Protein AF-A0A2U0DHZ1-F1 (afdb_monomer)

Solvent-accessible surface area (backbone atoms only — not comparable to full-atom values): 17378 Å² total; per-residue (Å²): 132,85,54,72,73,59,55,51,58,72,60,46,81,81,76,59,85,88,78,92,74,79,84,58,89,75,80,66,79,82,43,69,68,49,54,56,55,58,56,39,75,76,42,85,51,64,63,63,26,45,52,52,49,53,66,72,64,66,69,80,84,64,81,80,70,93,72,85,86,63,66,73,67,64,59,45,56,74,80,32,97,46,72,67,58,43,51,58,46,37,76,71,57,62,78,60,61,86,47,59,67,66,58,23,54,48,48,54,44,37,49,47,53,56,47,49,58,54,49,53,53,30,52,63,38,35,78,80,33,54,67,60,16,42,52,51,49,52,53,54,58,74,51,86,70,71,80,60,41,85,50,64,67,56,28,63,56,42,29,68,62,52,42,52,51,49,40,53,52,49,50,52,50,44,52,51,56,55,57,75,56,63,66,78,81,72,60,80,66,73,83,66,65,97,58,60,47,76,60,92,64,61,51,47,40,57,24,22,52,54,16,52,35,42,76,68,65,76,45,84,77,62,67,68,61,50,52,53,52,48,64,72,46,37,40,74,65,54,58,70,70,56,34,50,32,6,36,67,58,34,57,37,92,92,39,78,89,45,58,44,37,36,62,74,52,50,57,60,45,48,60,52,47,54,51,60,72,70,50,81,79,82,81,75,77,95,80,135

Structure (mmCIF, N/CA/C/O backbone):
data_AF-A0A2U0DHZ1-F1
#
_entry.id   AF-A0A2U0DHZ1-F1
#
loop_
_atom_site.group_PDB
_atom_site.id
_atom_site.type_symbol
_atom_site.label_atom_id
_atom_site.label_alt_id
_atom_site.label_comp_id
_atom_site.label_asym_id
_atom_site.label_entity_id
_atom_site.label_seq_id
_atom_site.pdbx_PDB_ins_code
_atom_site.Cartn_x
_atom_site.Cartn_y
_atom_site.Cartn_z
_atom_site.occupancy
_atom_site.B_iso_or_equiv
_atom_site.auth_seq_id
_atom_site.auth_comp_id
_atom_site.auth_asym_id
_atom_site.auth_atom_id
_atom_site.pdbx_PDB_model_num
ATOM 1 N N . MET A 1 1 ? -5.606 13.065 -5.731 1.00 57.12 1 MET A N 1
ATOM 2 C CA . MET A 1 1 ? -4.685 11.937 -5.470 1.00 57.12 1 MET A CA 1
ATOM 3 C C . MET A 1 1 ? -3.262 12.353 -5.844 1.00 57.12 1 MET A C 1
ATOM 5 O O . MET A 1 1 ? -3.112 13.039 -6.851 1.00 57.12 1 MET A O 1
ATOM 9 N N . LYS A 1 2 ? -2.241 12.038 -5.031 1.00 52.84 2 LYS A N 1
ATOM 10 C CA . LYS A 1 2 ? -0.831 12.368 -5.346 1.00 52.84 2 LYS A CA 1
ATOM 11 C C . LYS A 1 2 ? -0.378 11.612 -6.609 1.00 52.84 2 LYS A C 1
ATOM 13 O O . LYS A 1 2 ? -0.839 10.499 -6.843 1.00 52.84 2 LYS A O 1
ATOM 18 N N . LYS A 1 3 ? 0.510 12.203 -7.420 1.00 70.94 3 LYS A N 1
ATOM 19 C CA . LYS A 1 3 ? 1.094 11.532 -8.603 1.00 70.94 3 LYS A CA 1
ATOM 20 C C . LYS A 1 3 ? 2.124 10.476 -8.167 1.00 70.94 3 LYS A C 1
ATOM 22 O O . LYS A 1 3 ? 2.790 10.680 -7.155 1.00 70.94 3 LYS A O 1
ATOM 27 N N . LEU A 1 4 ? 2.314 9.399 -8.937 1.00 72.81 4 LEU A N 1
ATOM 28 C CA . LEU A 1 4 ? 3.229 8.291 -8.590 1.00 72.81 4 LEU A CA 1
ATOM 29 C C . LEU A 1 4 ? 4.659 8.769 -8.288 1.00 72.81 4 LEU A C 1
ATOM 31 O O . LEU A 1 4 ? 5.224 8.420 -7.257 1.00 72.81 4 LEU A O 1
ATOM 35 N N . LYS A 1 5 ? 5.209 9.667 -9.111 1.00 71.94 5 LYS A N 1
ATOM 36 C CA . LYS A 1 5 ? 6.525 10.286 -8.863 1.00 71.94 5 LYS A CA 1
ATOM 37 C C . LYS A 1 5 ? 6.611 11.082 -7.553 1.00 71.94 5 LYS A C 1
ATOM 39 O O . LYS A 1 5 ? 7.666 11.134 -6.934 1.00 71.94 5 LYS A O 1
ATOM 44 N N . GLN A 1 6 ? 5.509 11.684 -7.101 1.00 69.81 6 GLN A N 1
ATOM 45 C CA . GLN A 1 6 ? 5.474 12.396 -5.817 1.00 69.81 6 GLN A CA 1
ATOM 46 C C . GLN A 1 6 ? 5.474 11.428 -4.629 1.00 69.81 6 GLN A C 1
ATOM 48 O O . GLN A 1 6 ? 6.053 11.758 -3.601 1.00 69.81 6 GLN A O 1
ATOM 53 N N . LEU A 1 7 ? 4.847 10.254 -4.775 1.00 62.84 7 LEU A N 1
ATOM 54 C CA . LEU A 1 7 ? 4.899 9.188 -3.768 1.00 62.84 7 LEU A CA 1
ATOM 55 C C . LEU A 1 7 ? 6.285 8.550 -3.700 1.00 62.84 7 LEU A C 1
ATOM 57 O O . LEU A 1 7 ? 6.799 8.307 -2.614 1.00 62.84 7 LEU A O 1
ATOM 61 N N . TYR A 1 8 ? 6.923 8.364 -4.855 1.00 63.66 8 TYR A N 1
ATOM 62 C CA . TYR A 1 8 ? 8.294 7.870 -4.919 1.00 63.66 8 TYR A CA 1
ATOM 63 C C . TYR A 1 8 ? 9.273 8.787 -4.169 1.00 63.66 8 TYR A C 1
ATOM 65 O O . TYR A 1 8 ? 10.053 8.304 -3.358 1.00 63.66 8 TYR A O 1
ATOM 73 N N . ASN A 1 9 ? 9.171 10.110 -4.346 1.00 64.06 9 ASN A N 1
ATOM 74 C CA . ASN A 1 9 ? 10.014 11.068 -3.619 1.00 64.06 9 ASN A CA 1
ATOM 75 C C . ASN A 1 9 ? 9.831 11.022 -2.094 1.00 64.06 9 ASN A C 1
ATOM 77 O O . ASN A 1 9 ? 10.796 11.230 -1.371 1.00 64.06 9 ASN A O 1
ATOM 81 N N . SER A 1 10 ? 8.623 10.748 -1.587 1.00 56.34 10 SER A N 1
ATOM 82 C CA . SER A 1 10 ? 8.405 10.618 -0.135 1.00 56.34 10 SER A CA 1
ATOM 83 C C . SER A 1 10 ? 8.996 9.341 0.470 1.00 56.34 10 SER A C 1
ATOM 85 O O . SER A 1 10 ? 9.145 9.276 1.684 1.00 56.34 10 SER A O 1
ATOM 87 N N . ASN A 1 11 ? 9.357 8.356 -0.357 1.00 52.91 11 ASN A N 1
ATOM 88 C CA . ASN A 1 11 ? 10.063 7.144 0.069 1.00 52.91 11 ASN A CA 1
ATOM 89 C C . ASN A 1 11 ? 11.591 7.256 -0.079 1.00 52.91 11 ASN A C 1
ATOM 91 O O . ASN A 1 11 ? 12.321 6.367 0.359 1.00 52.91 11 ASN A O 1
ATOM 95 N N . ASP A 1 12 ? 12.088 8.338 -0.686 1.00 45.88 12 ASP A N 1
ATOM 96 C CA . ASP A 1 12 ? 13.503 8.516 -1.037 1.00 45.88 12 ASP A CA 1
ATOM 97 C C . ASP A 1 12 ? 14.378 8.917 0.176 1.00 45.88 12 ASP A C 1
ATOM 99 O O . ASP A 1 12 ? 15.604 8.763 0.142 1.00 45.88 12 ASP A O 1
ATOM 103 N N . ASP A 1 13 ? 13.761 9.319 1.300 1.00 46.41 13 ASP A N 1
ATOM 104 C CA . ASP A 1 13 ? 14.445 9.599 2.579 1.00 46.41 13 ASP A CA 1
ATOM 105 C C . ASP A 1 13 ? 15.157 8.359 3.163 1.00 46.41 13 ASP A C 1
ATOM 107 O O . ASP A 1 13 ? 16.030 8.482 4.023 1.00 46.41 13 ASP A O 1
ATOM 111 N N . PHE A 1 14 ? 14.863 7.155 2.656 1.00 43.66 14 PHE A N 1
ATOM 112 C CA . PHE A 1 14 ? 15.551 5.922 3.047 1.00 43.66 14 PHE A CA 1
ATOM 113 C C . PHE A 1 14 ? 16.855 5.637 2.283 1.00 43.66 14 PHE A C 1
ATOM 115 O O . PHE A 1 14 ? 17.545 4.675 2.627 1.00 43.66 14 PHE A O 1
ATOM 122 N N . LYS A 1 15 ? 17.238 6.431 1.266 1.00 45.66 15 LYS A N 1
ATOM 123 C CA . LYS A 1 15 ? 18.402 6.090 0.420 1.00 45.66 15 LYS A CA 1
ATOM 124 C C . LYS A 1 15 ? 19.429 7.185 0.146 1.00 45.66 15 LYS A C 1
ATOM 126 O O . LYS A 1 15 ? 20.375 6.888 -0.585 1.00 45.66 15 LYS A O 1
ATOM 131 N N . ARG A 1 16 ? 19.366 8.397 0.717 1.00 48.47 16 ARG A N 1
ATOM 132 C CA . ARG A 1 16 ? 20.458 9.376 0.503 1.00 48.47 16 ARG A CA 1
ATOM 133 C C . ARG A 1 16 ? 20.814 10.228 1.720 1.00 48.47 16 ARG A C 1
ATOM 135 O O . ARG A 1 16 ? 20.097 11.147 2.087 1.00 48.47 16 ARG A O 1
ATOM 142 N N . LYS A 1 17 ? 22.041 10.018 2.214 1.00 42.03 17 LYS A N 1
ATOM 143 C CA . LYS A 1 17 ? 22.925 11.138 2.566 1.00 42.03 17 LYS A CA 1
ATOM 144 C C . LYS A 1 17 ? 23.295 11.850 1.260 1.00 42.03 17 LYS A C 1
ATOM 146 O O . LYS A 1 17 ? 23.892 11.231 0.383 1.00 42.03 17 LYS A O 1
ATOM 151 N N . ASP A 1 18 ? 22.874 13.102 1.131 1.00 44.09 18 ASP A N 1
ATOM 152 C CA . ASP A 1 18 ? 23.388 14.151 0.244 1.00 44.09 18 ASP A CA 1
ATOM 153 C C . ASP A 1 18 ? 24.022 13.716 -1.091 1.00 44.09 18 ASP A C 1
ATOM 155 O O . ASP A 1 18 ? 25.235 13.526 -1.187 1.00 44.09 18 ASP A O 1
ATOM 159 N N . LYS A 1 19 ? 23.199 13.655 -2.151 1.00 38.22 19 LYS A N 1
ATOM 160 C CA . LYS A 1 19 ? 23.509 14.170 -3.507 1.00 38.22 19 LYS A CA 1
ATOM 161 C C . LYS A 1 19 ? 22.370 13.860 -4.481 1.00 38.22 19 LYS A C 1
ATOM 163 O O . LYS A 1 19 ? 22.144 12.712 -4.875 1.00 38.22 19 LYS A O 1
ATOM 168 N N . TYR A 1 20 ? 21.690 14.910 -4.931 1.00 37.47 20 TYR A N 1
ATOM 169 C CA . TYR A 1 20 ? 20.881 14.879 -6.144 1.00 37.47 20 TYR A CA 1
ATOM 170 C C . TYR A 1 20 ? 21.786 15.283 -7.315 1.00 37.47 20 TYR A C 1
ATOM 172 O O . TYR A 1 20 ? 22.086 16.460 -7.496 1.00 37.47 20 TYR A O 1
ATOM 180 N N . SER A 1 21 ? 22.270 14.315 -8.093 1.00 32.06 21 SER A N 1
ATOM 181 C CA . SER A 1 21 ? 22.886 14.575 -9.397 1.00 32.06 21 SER A CA 1
ATOM 182 C C . SER A 1 21 ? 21.984 14.009 -10.494 1.00 32.06 21 SER A C 1
ATOM 184 O O . SER A 1 21 ? 21.945 12.810 -10.767 1.00 32.06 21 SER A O 1
ATOM 186 N N . SER A 1 22 ? 21.214 14.900 -11.119 1.00 33.62 22 SER A N 1
ATOM 187 C CA . SER A 1 22 ? 20.531 14.630 -12.384 1.00 33.62 22 SER A CA 1
ATOM 188 C C . SER A 1 22 ? 21.569 14.720 -13.501 1.00 33.62 22 SER A C 1
ATOM 190 O O . SER A 1 22 ? 21.892 15.818 -13.943 1.00 33.62 22 SER A O 1
ATOM 192 N N . ILE A 1 23 ? 22.125 13.588 -13.935 1.00 34.19 23 ILE A N 1
ATOM 193 C CA . ILE A 1 23 ? 23.192 13.573 -14.955 1.00 34.19 23 ILE A CA 1
ATOM 194 C C . ILE A 1 23 ? 22.623 13.575 -16.391 1.00 34.19 23 ILE A C 1
ATOM 196 O O . ILE A 1 23 ? 23.376 13.661 -17.353 1.00 34.19 23 ILE A O 1
ATOM 200 N N . SER A 1 24 ? 21.302 13.509 -16.590 1.00 36.03 24 SER A N 1
ATOM 201 C CA . SER A 1 24 ? 20.761 13.311 -17.944 1.00 36.03 24 SER A CA 1
ATOM 202 C C . SER A 1 24 ? 19.303 13.748 -18.114 1.00 36.03 24 SER A C 1
ATOM 204 O O . SER A 1 24 ? 18.411 12.937 -18.337 1.00 36.03 24 SER A O 1
ATOM 206 N N . TYR A 1 25 ? 19.063 15.061 -18.113 1.00 34.78 25 TYR A N 1
ATOM 207 C CA . TYR A 1 25 ? 17.912 15.645 -18.818 1.00 34.78 25 TYR A CA 1
ATOM 208 C C . TYR A 1 25 ? 18.368 16.073 -20.222 1.00 34.78 25 TYR A C 1
ATOM 210 O O . TYR A 1 25 ? 18.429 17.255 -20.543 1.00 34.78 25 TYR A O 1
ATOM 218 N N . ASN A 1 26 ? 18.779 15.111 -21.055 1.00 39.09 26 ASN A N 1
ATOM 219 C CA . ASN A 1 26 ? 19.108 15.400 -22.452 1.00 39.09 26 ASN A CA 1
ATOM 220 C C . ASN A 1 26 ? 17.828 15.284 -23.285 1.00 39.09 26 ASN A C 1
ATOM 222 O O . ASN A 1 26 ? 17.397 14.187 -23.631 1.00 39.09 26 ASN A O 1
ATOM 226 N N . MET A 1 27 ? 17.199 16.423 -23.585 1.00 38.97 27 MET A N 1
ATOM 227 C CA . MET A 1 27 ? 16.118 16.487 -24.569 1.00 38.97 27 MET A CA 1
ATOM 228 C C . MET A 1 27 ? 16.718 16.515 -25.977 1.00 38.97 27 MET A C 1
ATOM 230 O O . MET A 1 27 ? 16.897 17.576 -26.573 1.00 38.97 27 MET A O 1
ATOM 234 N N . THR A 1 28 ? 17.035 15.350 -26.535 1.00 45.25 28 THR A N 1
ATOM 235 C CA . THR A 1 28 ? 17.340 15.212 -27.966 1.00 45.25 28 THR A CA 1
ATOM 236 C C . THR A 1 28 ? 16.050 15.335 -28.777 1.00 45.25 28 THR A C 1
ATOM 238 O O . THR A 1 28 ? 15.449 14.355 -29.196 1.00 45.25 28 THR A O 1
ATOM 241 N N . ARG A 1 29 ? 15.609 16.579 -28.992 1.00 45.75 29 ARG A N 1
ATOM 242 C CA . ARG A 1 29 ? 14.356 16.953 -29.681 1.00 45.75 29 ARG A CA 1
ATOM 243 C C . ARG A 1 29 ? 14.337 16.640 -31.191 1.00 45.75 29 ARG A C 1
ATOM 245 O O . ARG A 1 29 ? 13.339 16.888 -31.859 1.00 45.75 29 ARG A O 1
ATOM 252 N N . PHE A 1 30 ? 15.447 16.155 -31.747 1.00 52.09 30 PHE A N 1
ATOM 253 C CA . PHE A 1 30 ? 15.663 16.062 -33.196 1.00 52.09 30 PHE A CA 1
ATOM 254 C C . PHE A 1 30 ? 15.538 14.651 -33.775 1.00 52.09 30 PHE A C 1
ATOM 256 O O . PHE A 1 30 ? 15.585 14.503 -34.992 1.00 52.09 30 PHE A O 1
ATOM 263 N N . ASP A 1 31 ? 15.345 13.637 -32.936 1.00 68.19 31 ASP A N 1
ATOM 264 C CA . ASP A 1 31 ? 15.099 12.267 -33.381 1.00 68.19 31 ASP A CA 1
ATOM 265 C C . ASP A 1 31 ? 13.594 12.045 -33.627 1.00 68.19 31 ASP A C 1
ATOM 267 O O . ASP A 1 31 ? 12.747 12.458 -32.831 1.00 68.19 31 ASP A O 1
ATOM 271 N N . GLU A 1 32 ? 13.251 11.419 -34.752 1.00 70.94 32 GLU A N 1
ATOM 272 C CA . GLU A 1 32 ? 11.865 11.187 -35.173 1.00 70.94 32 GLU A CA 1
ATOM 273 C C . GLU A 1 32 ? 11.121 10.297 -34.166 1.00 70.94 32 GLU A C 1
ATOM 275 O O . GLU A 1 32 ? 9.951 10.544 -33.868 1.00 70.94 32 GLU A O 1
ATOM 280 N N . ALA A 1 33 ? 11.824 9.346 -33.537 1.00 71.62 33 ALA A N 1
ATOM 281 C CA . ALA A 1 33 ? 11.264 8.537 -32.457 1.00 71.62 33 ALA A CA 1
ATOM 282 C C . ALA A 1 33 ? 10.878 9.393 -31.238 1.00 71.62 33 ALA A C 1
ATOM 284 O O . ALA A 1 33 ? 9.828 9.176 -30.637 1.00 71.62 33 ALA A O 1
ATOM 285 N N . HIS A 1 34 ? 11.668 10.417 -30.901 1.00 74.81 34 HIS A N 1
ATOM 286 C CA . HIS A 1 34 ? 11.359 11.323 -29.791 1.00 74.81 34 HIS A CA 1
ATOM 287 C C . HIS A 1 34 ? 10.122 12.181 -30.086 1.00 74.81 34 HIS A C 1
ATOM 289 O O . HIS A 1 34 ? 9.283 12.362 -29.206 1.00 74.81 34 HIS A O 1
ATOM 295 N N . LYS A 1 35 ? 9.955 12.646 -31.333 1.00 77.12 35 LYS A N 1
ATOM 296 C CA . LYS A 1 35 ? 8.743 13.374 -31.747 1.00 77.12 35 LYS A CA 1
ATOM 297 C C . LYS A 1 35 ? 7.496 12.495 -31.671 1.00 77.12 35 LYS A C 1
ATOM 299 O O . LYS A 1 35 ? 6.441 12.968 -31.255 1.00 77.12 35 LYS A O 1
ATOM 304 N N . GLU A 1 36 ? 7.597 11.228 -32.072 1.00 81.31 36 GLU A N 1
ATOM 305 C CA . GLU A 1 36 ? 6.491 10.272 -31.947 1.00 81.31 36 GLU A CA 1
ATOM 306 C C . GLU A 1 36 ? 6.153 9.976 -30.481 1.00 81.31 36 GLU A C 1
ATOM 308 O O . GLU A 1 36 ? 4.976 9.905 -30.124 1.00 81.31 36 GLU A O 1
ATOM 313 N N . LEU A 1 37 ? 7.160 9.875 -29.608 1.00 82.06 37 LEU A N 1
ATOM 314 C CA . LEU A 1 37 ? 6.955 9.699 -28.170 1.00 82.06 37 LEU A CA 1
ATOM 315 C C . LEU A 1 37 ? 6.298 10.926 -27.523 1.00 82.06 37 LEU A C 1
ATOM 317 O O . LEU A 1 37 ? 5.373 10.765 -26.725 1.00 82.06 37 LEU A O 1
ATOM 321 N N . ASP A 1 38 ? 6.683 12.143 -27.918 1.00 81.94 38 ASP A N 1
ATOM 322 C CA . ASP A 1 38 ? 6.032 13.389 -27.486 1.00 81.94 38 ASP A CA 1
ATOM 323 C C . ASP A 1 38 ? 4.544 13.415 -27.862 1.00 81.94 38 ASP A C 1
ATOM 325 O O . ASP A 1 38 ? 3.699 13.805 -27.053 1.00 81.94 38 ASP A O 1
ATOM 329 N N . LYS A 1 39 ? 4.183 12.922 -29.055 1.00 85.19 39 LYS A N 1
ATOM 330 C CA . LYS A 1 39 ? 2.777 12.855 -29.487 1.00 85.19 39 LYS A CA 1
ATOM 331 C C . LYS A 1 39 ? 1.912 11.978 -28.578 1.00 85.19 39 LYS A C 1
ATOM 333 O O . LYS A 1 39 ? 0.706 12.202 -28.490 1.00 85.19 39 LYS A O 1
ATOM 338 N N . THR A 1 40 ? 2.497 11.016 -27.861 1.00 85.06 40 THR A N 1
ATOM 339 C CA . THR A 1 40 ? 1.735 10.144 -26.952 1.00 85.06 40 THR A CA 1
ATOM 340 C C . THR A 1 40 ? 1.122 10.893 -25.768 1.00 85.06 40 THR A C 1
ATOM 342 O O . THR A 1 40 ? 0.115 10.441 -25.233 1.00 85.06 40 THR A O 1
ATOM 345 N N . TYR A 1 41 ? 1.652 12.060 -25.376 1.00 83.88 41 TYR A N 1
ATOM 346 C CA . TYR A 1 41 ? 1.068 12.873 -24.299 1.00 83.88 41 TYR A CA 1
ATOM 347 C C . TYR A 1 41 ? -0.337 13.393 -24.618 1.00 83.88 41 TYR A C 1
ATOM 349 O O . TYR A 1 41 ? -1.086 13.696 -23.693 1.00 83.88 41 TYR A O 1
ATOM 357 N N . TYR A 1 42 ? -0.700 13.480 -25.900 1.00 84.75 42 TYR A N 1
ATOM 358 C CA . TYR A 1 42 ? -2.033 13.899 -26.334 1.00 84.75 42 TYR A CA 1
ATOM 359 C C . TYR A 1 42 ? -3.054 12.750 -26.331 1.00 84.75 42 TYR A C 1
ATOM 361 O O . TYR A 1 42 ? -4.225 12.968 -26.630 1.00 84.75 42 TYR A O 1
ATOM 369 N N . ILE A 1 43 ? -2.635 11.524 -26.000 1.00 86.00 43 ILE A N 1
ATOM 370 C CA . ILE A 1 43 ? -3.536 10.382 -25.839 1.00 86.00 43 ILE A CA 1
ATOM 371 C C . ILE A 1 43 ? -4.066 10.391 -24.403 1.00 86.00 43 ILE A C 1
ATOM 373 O O . ILE A 1 43 ? -3.334 10.087 -23.464 1.00 86.00 43 ILE A O 1
ATOM 377 N N . GLU A 1 44 ? -5.349 10.720 -24.238 1.00 85.50 44 GLU A N 1
ATOM 378 C CA . GLU A 1 44 ? -5.988 10.836 -22.917 1.00 85.50 44 GLU A CA 1
ATOM 379 C C . GLU A 1 44 ? -6.115 9.496 -22.179 1.00 85.50 44 GLU A C 1
ATOM 381 O O . GLU A 1 44 ? -6.010 9.444 -20.957 1.00 85.50 44 GLU A O 1
ATOM 386 N N . ASN A 1 45 ? -6.354 8.402 -22.908 1.00 88.94 45 ASN A N 1
ATOM 387 C CA . ASN A 1 45 ? -6.496 7.079 -22.310 1.00 88.94 45 ASN A CA 1
ATOM 388 C C . ASN A 1 45 ? -5.115 6.468 -22.030 1.00 88.94 45 ASN A C 1
ATOM 390 O O . ASN A 1 45 ? -4.374 6.166 -22.966 1.00 88.94 45 ASN A O 1
ATOM 394 N N . ASP A 1 46 ? -4.805 6.236 -20.754 1.00 87.81 46 ASP A N 1
ATOM 395 C CA . ASP A 1 46 ? -3.492 5.752 -20.315 1.00 87.81 46 ASP A CA 1
ATOM 396 C C . ASP A 1 46 ? -3.103 4.392 -20.914 1.00 87.81 46 ASP A C 1
ATOM 398 O O . ASP A 1 46 ? -1.948 4.206 -21.287 1.00 87.81 46 ASP A O 1
ATOM 402 N N . VAL A 1 47 ? -4.060 3.471 -21.092 1.00 87.75 47 VAL A N 1
ATOM 403 C CA . VAL A 1 47 ? -3.805 2.155 -21.709 1.00 87.75 47 VAL A CA 1
ATOM 404 C C . VAL A 1 47 ? -3.435 2.318 -23.182 1.00 87.75 47 VAL A C 1
ATOM 406 O O . VAL A 1 47 ? -2.397 1.829 -23.617 1.00 87.75 47 VAL A O 1
ATOM 409 N N . LYS A 1 48 ? -4.224 3.088 -23.943 1.00 87.94 48 LYS A N 1
ATOM 410 C CA . LYS A 1 48 ? -3.917 3.388 -25.354 1.00 87.94 48 LYS A CA 1
ATOM 411 C C . LYS A 1 48 ? -2.589 4.124 -25.499 1.00 87.94 48 LYS A C 1
ATOM 413 O O . LYS A 1 48 ? -1.856 3.909 -26.461 1.00 87.94 48 LYS A O 1
ATOM 418 N N . ARG A 1 49 ? -2.280 5.005 -24.549 1.00 87.44 49 ARG A N 1
ATOM 419 C CA . ARG A 1 49 ? -1.009 5.717 -24.504 1.00 87.44 49 ARG A CA 1
ATOM 420 C C . ARG A 1 49 ? 0.153 4.755 -24.267 1.00 87.44 49 ARG A C 1
ATOM 422 O O . ARG A 1 49 ? 1.165 4.866 -24.956 1.00 87.44 49 ARG A O 1
ATOM 429 N N . LEU A 1 50 ? 0.003 3.810 -23.340 1.00 87.06 50 LEU A N 1
ATOM 430 C CA . LEU A 1 50 ? 1.009 2.793 -23.044 1.00 87.06 50 LEU A CA 1
ATOM 431 C C . LEU A 1 50 ? 1.261 1.900 -24.254 1.00 87.06 50 LEU A C 1
ATOM 433 O O . LEU A 1 50 ? 2.415 1.674 -24.609 1.00 87.06 50 LEU A O 1
ATOM 437 N N . ASP A 1 51 ? 0.200 1.460 -24.925 1.00 87.19 51 ASP A N 1
ATOM 438 C CA . ASP A 1 51 ? 0.304 0.653 -26.140 1.00 87.19 51 ASP A CA 1
ATOM 439 C C . ASP A 1 51 ? 1.044 1.406 -27.248 1.00 87.19 51 ASP A C 1
ATOM 441 O O . ASP A 1 51 ? 1.990 0.876 -27.831 1.00 87.19 51 ASP A O 1
ATOM 445 N N . ARG A 1 52 ? 0.727 2.690 -27.454 1.00 87.19 52 ARG A N 1
ATOM 446 C CA . ARG A 1 52 ? 1.461 3.517 -28.417 1.00 87.19 52 ARG A CA 1
ATOM 447 C C . ARG A 1 52 ? 2.933 3.692 -28.032 1.00 87.19 52 ARG A C 1
ATOM 449 O O . ARG A 1 52 ? 3.801 3.646 -28.900 1.00 87.19 52 ARG A O 1
ATOM 456 N N . MET A 1 53 ? 3.242 3.871 -26.747 1.00 86.31 53 MET A N 1
ATOM 457 C CA . MET A 1 53 ? 4.631 3.931 -26.279 1.00 86.31 53 MET A CA 1
ATOM 458 C C . MET A 1 53 ? 5.368 2.602 -26.495 1.00 86.31 53 MET A C 1
ATOM 460 O O . MET A 1 53 ? 6.531 2.624 -26.887 1.00 86.31 53 MET A O 1
ATOM 464 N N . ARG A 1 54 ? 4.714 1.451 -26.288 1.00 85.75 54 ARG A N 1
ATOM 465 C CA . ARG A 1 54 ? 5.285 0.119 -26.565 1.00 85.75 54 ARG A CA 1
ATOM 466 C C . ARG A 1 54 ? 5.647 -0.044 -28.040 1.00 85.75 54 ARG A C 1
ATOM 468 O O . ARG A 1 54 ? 6.749 -0.496 -28.333 1.00 85.75 54 ARG A O 1
ATOM 475 N N . GLU A 1 55 ? 4.757 0.368 -28.942 1.00 85.50 55 GLU A N 1
ATOM 476 C CA . GLU A 1 55 ? 4.993 0.327 -30.392 1.00 85.50 55 GLU A CA 1
ATOM 477 C C . GLU A 1 55 ? 6.217 1.151 -30.808 1.00 85.50 55 GLU A C 1
ATOM 479 O O . GLU A 1 55 ? 7.031 0.692 -31.606 1.00 85.50 55 GLU A O 1
ATOM 484 N N . ILE A 1 56 ? 6.352 2.368 -30.271 1.00 83.12 56 ILE A N 1
ATOM 485 C CA . ILE A 1 56 ? 7.433 3.284 -30.658 1.00 83.12 56 ILE A CA 1
ATOM 486 C C . ILE A 1 56 ? 8.769 2.863 -30.032 1.00 83.12 56 ILE A C 1
ATOM 488 O O . ILE A 1 56 ? 9.806 2.941 -30.685 1.00 83.12 56 ILE A O 1
ATOM 492 N N . LEU A 1 57 ? 8.756 2.411 -28.773 1.00 80.12 57 LEU A N 1
ATOM 493 C CA . LEU A 1 57 ? 9.971 2.049 -28.036 1.00 80.12 57 LEU A CA 1
ATOM 494 C C . LEU A 1 57 ? 10.545 0.682 -28.412 1.00 80.12 57 LEU A C 1
ATOM 496 O O . LEU A 1 57 ? 11.679 0.416 -28.030 1.00 80.12 57 LEU A O 1
ATOM 500 N N . ASN A 1 58 ? 9.772 -0.165 -29.102 1.00 65.31 58 ASN A N 1
ATOM 501 C CA . ASN A 1 58 ? 10.164 -1.420 -29.754 1.00 65.31 58 ASN A CA 1
ATOM 502 C C . ASN A 1 58 ? 11.504 -2.037 -29.292 1.00 65.31 58 ASN A C 1
ATOM 504 O O . ASN A 1 58 ? 12.447 -2.206 -30.061 1.00 65.31 58 ASN A O 1
ATOM 508 N N . ASN A 1 59 ? 11.550 -2.453 -28.027 1.00 47.47 59 ASN A N 1
ATOM 509 C CA . ASN A 1 59 ? 12.574 -3.343 -27.497 1.00 47.47 59 ASN A CA 1
ATOM 510 C C . ASN A 1 59 ? 11.911 -4.698 -27.260 1.00 47.47 59 ASN A C 1
ATOM 512 O O . ASN A 1 59 ? 11.198 -4.852 -26.273 1.00 47.47 59 ASN A O 1
ATOM 516 N N . GLY A 1 60 ? 12.111 -5.636 -28.193 1.00 41.94 60 GLY A N 1
ATOM 517 C CA . GLY A 1 60 ? 11.864 -7.076 -28.047 1.00 41.94 60 GLY A CA 1
ATOM 518 C C . GLY A 1 60 ? 10.755 -7.462 -27.068 1.00 41.94 60 GLY A C 1
ATOM 519 O O . GLY A 1 60 ? 11.036 -7.806 -25.924 1.00 41.94 60 GLY A O 1
ATOM 520 N N . ILE A 1 61 ? 9.501 -7.434 -27.522 1.00 37.31 61 ILE A N 1
ATOM 521 C CA . ILE A 1 61 ? 8.364 -7.947 -26.755 1.00 37.31 61 ILE A CA 1
ATOM 522 C C . ILE A 1 61 ? 8.553 -9.461 -26.580 1.00 37.31 61 ILE A C 1
ATOM 524 O O . ILE A 1 61 ? 8.137 -10.253 -27.427 1.00 37.31 61 ILE A O 1
ATOM 528 N N . THR A 1 62 ? 9.138 -9.897 -25.468 1.00 35.59 62 THR A N 1
ATOM 529 C CA . THR A 1 62 ? 8.797 -11.206 -24.921 1.00 35.59 62 THR A CA 1
ATOM 530 C C . THR A 1 62 ? 7.427 -11.060 -24.278 1.00 35.59 62 THR A C 1
ATOM 532 O O . THR A 1 62 ? 7.269 -10.487 -23.204 1.00 35.59 62 THR A O 1
ATOM 535 N N . LYS A 1 63 ? 6.396 -11.567 -24.965 1.00 36.72 63 LYS A N 1
ATOM 536 C CA . LYS A 1 63 ? 5.093 -11.827 -24.349 1.00 36.72 63 LYS A CA 1
ATOM 537 C C . LYS A 1 63 ? 5.336 -12.780 -23.178 1.00 36.72 63 LYS A C 1
ATOM 539 O O . LYS A 1 63 ? 5.544 -13.973 -23.386 1.00 36.72 63 LYS A O 1
ATOM 544 N N . SER A 1 64 ? 5.372 -12.247 -21.964 1.00 34.84 64 SER A N 1
ATOM 545 C CA . SER A 1 64 ? 5.506 -13.042 -20.749 1.00 34.84 64 SER A CA 1
ATOM 546 C C . SER A 1 64 ? 4.187 -13.773 -20.510 1.00 34.84 64 SER A C 1
ATOM 548 O O . SER A 1 64 ? 3.203 -13.199 -20.045 1.00 34.84 64 SER A O 1
ATOM 550 N N . GLY A 1 65 ? 4.144 -15.042 -20.920 1.00 30.59 65 GLY A N 1
ATOM 551 C CA . GLY A 1 65 ? 3.159 -15.992 -20.430 1.00 30.59 65 GLY A CA 1
ATOM 552 C C . GLY A 1 65 ? 3.369 -16.190 -18.933 1.00 30.59 65 GLY A C 1
ATOM 553 O O . GLY A 1 65 ? 4.500 -16.278 -18.466 1.00 30.59 65 GLY A O 1
ATOM 554 N N . TYR A 1 66 ? 2.271 -16.240 -18.187 1.00 31.09 66 TYR A N 1
ATOM 555 C CA . TYR A 1 66 ? 2.252 -16.529 -16.760 1.00 31.09 66 TYR A CA 1
ATOM 556 C C . TYR A 1 66 ? 3.104 -17.770 -16.434 1.00 31.09 66 TYR A C 1
ATOM 558 O O . TYR A 1 66 ? 2.758 -18.888 -16.816 1.00 31.09 66 TYR A O 1
ATOM 566 N N . VAL A 1 67 ? 4.215 -17.566 -15.723 1.00 31.23 67 VAL A N 1
ATOM 567 C CA . VAL A 1 67 ? 5.018 -18.636 -15.123 1.00 31.23 67 VAL A CA 1
ATOM 568 C C . VAL A 1 67 ? 4.907 -18.480 -13.605 1.00 31.23 67 VAL A C 1
ATOM 570 O O . VAL A 1 67 ? 5.326 -17.445 -13.080 1.00 31.23 67 VAL A O 1
ATOM 573 N N . PRO A 1 68 ? 4.336 -19.458 -12.880 1.0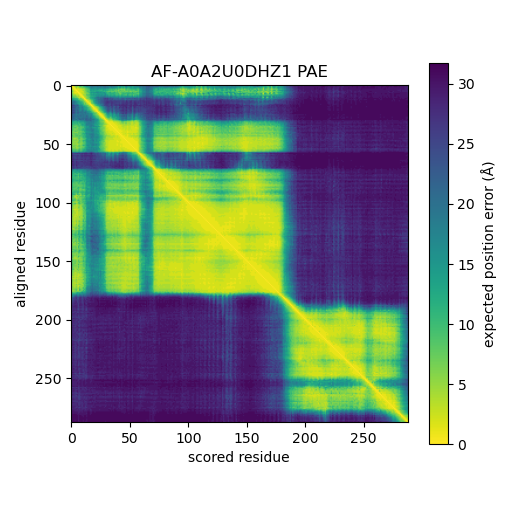0 28.72 68 PRO A N 1
ATOM 574 C CA . PRO A 1 68 ? 4.262 -19.389 -11.427 1.00 28.72 68 PRO A CA 1
ATOM 575 C C . PRO A 1 68 ? 5.679 -19.476 -10.831 1.00 28.72 68 PRO A C 1
ATOM 577 O O . PRO A 1 68 ? 6.548 -20.148 -11.399 1.00 28.72 68 PRO A O 1
ATOM 580 N N . PRO A 1 69 ? 5.954 -18.801 -9.704 1.00 36.41 69 PRO A N 1
ATOM 581 C CA . PRO A 1 69 ? 7.295 -18.756 -9.148 1.00 36.41 69 PRO A CA 1
ATOM 582 C C . PRO A 1 69 ? 7.670 -20.091 -8.496 1.00 36.41 69 PRO A C 1
ATOM 584 O O . PRO A 1 69 ? 6.898 -20.668 -7.733 1.00 36.41 69 PRO A O 1
ATOM 587 N N . ARG A 1 70 ? 8.909 -20.530 -8.734 1.00 37.19 70 ARG A N 1
ATOM 588 C CA . ARG A 1 70 ? 9.698 -21.234 -7.720 1.00 37.19 70 ARG A CA 1
ATOM 589 C C . ARG A 1 70 ? 10.786 -20.271 -7.263 1.00 37.19 70 ARG A C 1
ATOM 591 O O . ARG A 1 70 ? 11.504 -19.762 -8.114 1.00 37.19 70 ARG A O 1
ATOM 598 N N . GLU A 1 71 ? 10.786 -20.028 -5.954 1.00 50.53 71 GLU A N 1
ATOM 599 C CA . GLU A 1 71 ? 11.855 -19.530 -5.072 1.00 50.53 71 GLU A CA 1
ATOM 600 C C . GLU A 1 71 ? 12.870 -18.551 -5.698 1.00 50.53 71 GLU A C 1
ATOM 602 O O . GLU A 1 71 ? 13.629 -18.914 -6.593 1.00 50.53 71 GLU A O 1
ATOM 607 N N . ASP A 1 72 ? 12.905 -17.314 -5.177 1.00 63.03 72 ASP A N 1
ATOM 608 C CA . ASP A 1 72 ? 13.555 -16.108 -5.735 1.00 63.03 72 ASP A CA 1
ATOM 609 C C . ASP A 1 72 ? 14.966 -16.300 -6.333 1.00 63.03 72 ASP A C 1
ATOM 611 O O . ASP A 1 72 ? 15.333 -15.602 -7.277 1.00 63.03 72 ASP A O 1
ATOM 615 N N . TYR A 1 73 ? 15.744 -17.279 -5.870 1.00 63.16 73 TYR A N 1
ATOM 616 C CA . TYR A 1 73 ? 17.059 -17.599 -6.429 1.00 63.16 73 TYR A CA 1
ATOM 617 C C . TYR A 1 73 ? 17.009 -18.121 -7.881 1.00 63.16 73 TYR A C 1
ATOM 619 O O . TYR A 1 73 ? 17.809 -17.698 -8.716 1.00 63.16 73 TYR A O 1
ATOM 627 N N . LEU A 1 74 ? 16.040 -18.981 -8.223 1.00 72.19 74 LEU A N 1
ATOM 628 C CA . LEU A 1 74 ? 15.875 -19.505 -9.589 1.00 72.19 74 LEU A CA 1
ATOM 629 C C . LEU A 1 74 ? 15.364 -18.435 -10.563 1.00 72.19 74 LEU A C 1
ATOM 631 O O . LEU A 1 74 ? 15.584 -18.538 -11.767 1.00 72.19 74 LEU A O 1
ATOM 635 N N . GLU A 1 75 ? 14.661 -17.415 -10.065 1.00 77.44 75 GLU A N 1
ATOM 636 C CA . GLU A 1 75 ? 14.220 -16.270 -10.869 1.00 77.44 75 GLU A CA 1
ATOM 637 C C . GLU A 1 75 ? 15.397 -15.327 -11.173 1.00 77.44 75 GLU A C 1
ATOM 639 O O . GLU A 1 75 ? 15.518 -14.852 -12.302 1.00 77.44 75 GLU A O 1
ATOM 644 N N . ILE A 1 76 ? 16.305 -15.131 -10.208 1.00 80.44 76 ILE A N 1
ATOM 645 C CA . ILE A 1 76 ? 17.541 -14.350 -10.375 1.00 80.44 76 ILE A CA 1
ATOM 646 C C . ILE A 1 76 ? 18.465 -14.994 -11.418 1.00 80.44 76 ILE A C 1
ATOM 648 O O . ILE A 1 76 ? 18.904 -14.309 -12.343 1.00 80.44 76 ILE A O 1
ATOM 652 N N . GLN A 1 77 ? 18.679 -16.311 -11.344 1.00 82.69 77 GLN A N 1
ATOM 653 C CA . GLN A 1 77 ? 19.545 -17.044 -12.282 1.00 82.69 77 GLN A CA 1
ATOM 654 C C . GLN A 1 77 ? 19.089 -16.984 -13.751 1.00 82.69 77 GLN A C 1
ATOM 656 O O . GLN A 1 77 ? 19.869 -17.277 -14.653 1.00 82.69 77 GLN A O 1
ATOM 661 N N . LYS A 1 78 ? 17.838 -16.590 -14.031 1.00 86.06 78 LYS A N 1
ATOM 662 C CA . LYS A 1 78 ? 17.365 -16.393 -15.414 1.00 86.06 78 LYS A CA 1
ATOM 6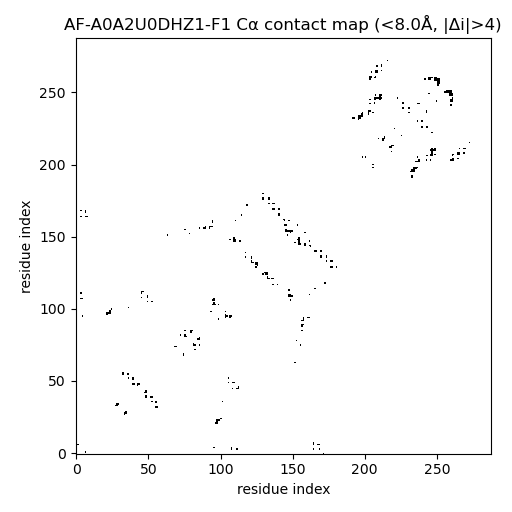63 C C . LYS A 1 78 ? 18.002 -15.183 -16.095 1.00 86.06 78 LYS A C 1
ATOM 665 O O . LYS A 1 78 ? 18.017 -15.126 -17.322 1.00 86.06 78 LYS A O 1
ATOM 670 N N . TYR A 1 79 ? 18.454 -14.196 -15.322 1.00 84.81 79 TYR A N 1
ATOM 671 C CA . TYR A 1 79 ? 18.853 -12.884 -15.843 1.00 84.81 79 TYR A CA 1
ATOM 672 C C . TYR A 1 79 ? 20.224 -12.398 -15.360 1.00 84.81 79 TYR A C 1
ATOM 674 O O . TYR A 1 79 ? 20.714 -11.388 -15.892 1.00 84.81 79 TYR A O 1
ATOM 682 N N . PHE A 1 80 ? 20.794 -13.069 -14.358 1.00 83.69 80 PHE A N 1
ATOM 683 C CA . PHE A 1 80 ? 22.050 -12.732 -13.691 1.00 83.69 80 PHE A CA 1
ATOM 684 C C . PHE A 1 80 ? 22.837 -14.009 -13.407 1.00 83.69 80 PHE A C 1
ATOM 686 O O . PHE A 1 80 ? 22.241 -15.045 -13.108 1.00 83.69 80 PHE A O 1
ATOM 693 N N . ASP A 1 81 ? 24.160 -13.911 -13.473 1.00 83.00 81 ASP A N 1
ATOM 694 C CA . ASP A 1 81 ? 25.055 -15.052 -13.275 1.00 83.00 81 ASP A CA 1
ATOM 695 C C . ASP A 1 81 ? 25.085 -15.482 -11.798 1.00 83.00 81 ASP A C 1
ATOM 697 O O . ASP A 1 81 ? 25.143 -16.672 -11.482 1.00 83.00 81 ASP A O 1
ATOM 701 N N . ASP A 1 82 ? 24.989 -14.515 -10.876 1.00 80.50 82 ASP A N 1
ATOM 702 C CA . ASP A 1 82 ? 24.942 -14.751 -9.435 1.00 80.50 82 ASP A CA 1
ATOM 703 C C . ASP A 1 82 ? 24.195 -13.644 -8.656 1.00 80.50 82 ASP A C 1
ATOM 705 O O . ASP A 1 82 ? 23.740 -12.627 -9.193 1.00 80.50 82 ASP A O 1
ATOM 709 N N . ILE A 1 83 ? 24.057 -13.847 -7.340 1.00 76.94 83 ILE A N 1
ATOM 710 C CA . ILE A 1 83 ? 23.378 -12.901 -6.443 1.00 76.94 83 ILE A CA 1
ATOM 711 C C . ILE A 1 83 ? 24.177 -11.606 -6.212 1.00 76.94 83 ILE A C 1
ATOM 713 O O . ILE A 1 83 ? 23.596 -10.574 -5.875 1.00 76.94 83 ILE A O 1
ATOM 717 N N . ILE A 1 84 ? 25.501 -11.632 -6.394 1.00 78.12 84 ILE A N 1
ATOM 718 C CA . ILE A 1 84 ? 26.375 -10.466 -6.219 1.00 78.12 84 ILE A CA 1
ATOM 719 C C . ILE A 1 84 ? 26.156 -9.499 -7.386 1.00 78.12 84 ILE A C 1
ATOM 721 O O . ILE A 1 84 ? 25.968 -8.300 -7.171 1.00 78.12 84 ILE A O 1
ATOM 725 N N . GLU A 1 85 ? 26.113 -10.015 -8.615 1.00 81.75 85 GLU A N 1
ATOM 726 C CA . GLU A 1 85 ? 25.788 -9.260 -9.820 1.00 81.75 85 GLU A CA 1
ATOM 727 C C . GLU A 1 85 ? 24.379 -8.663 -9.728 1.00 81.75 85 GLU A C 1
ATOM 729 O O . GLU A 1 85 ? 24.189 -7.476 -10.019 1.00 81.75 85 GLU A O 1
ATOM 734 N N . PHE A 1 86 ? 23.407 -9.456 -9.264 1.00 80.31 86 PHE A N 1
ATOM 735 C CA . PHE A 1 86 ? 22.046 -8.992 -9.009 1.00 80.31 86 PHE A CA 1
ATOM 736 C C . PHE A 1 86 ? 22.018 -7.818 -8.024 1.00 80.31 86 PHE A C 1
ATOM 738 O O . PHE A 1 86 ? 21.482 -6.760 -8.357 1.00 80.31 86 PHE A O 1
ATOM 745 N N . ASN A 1 87 ? 22.645 -7.954 -6.851 1.00 73.31 87 ASN A N 1
ATOM 746 C CA . ASN A 1 87 ? 22.674 -6.898 -5.835 1.00 73.31 87 ASN A CA 1
ATOM 747 C C . ASN A 1 87 ? 23.361 -5.627 -6.353 1.00 73.31 87 ASN A C 1
ATOM 749 O O . ASN A 1 87 ? 22.825 -4.528 -6.208 1.00 73.31 87 ASN A O 1
ATOM 753 N N . LYS A 1 88 ? 24.487 -5.771 -7.060 1.00 74.31 88 LYS A N 1
ATOM 754 C CA . LYS A 1 88 ? 25.190 -4.641 -7.680 1.00 74.31 88 LYS A CA 1
ATOM 755 C C . LYS A 1 88 ? 24.319 -3.923 -8.713 1.00 74.31 88 LYS A C 1
ATOM 757 O O . LYS A 1 88 ? 24.336 -2.694 -8.794 1.00 74.31 88 LYS A O 1
ATOM 762 N N . LYS A 1 89 ? 23.556 -4.657 -9.528 1.00 78.00 89 LYS A N 1
ATOM 763 C CA . LYS A 1 89 ? 22.635 -4.055 -10.505 1.00 78.00 89 LYS A CA 1
ATOM 764 C C . LYS A 1 89 ? 21.417 -3.431 -9.831 1.00 78.00 89 LYS A C 1
ATOM 766 O O . LYS A 1 89 ? 21.018 -2.342 -10.236 1.00 78.00 89 LYS A O 1
ATOM 771 N N . LYS A 1 90 ? 20.885 -4.040 -8.771 1.00 71.56 90 LYS A N 1
ATOM 772 C CA . LYS A 1 90 ? 19.776 -3.507 -7.966 1.00 71.56 90 LYS A CA 1
ATOM 773 C C . LYS A 1 90 ? 20.128 -2.157 -7.337 1.00 71.56 90 LYS A C 1
ATOM 775 O O . LYS A 1 90 ? 19.335 -1.225 -7.396 1.00 71.56 90 LYS A O 1
ATOM 780 N N . GLU A 1 91 ? 21.348 -2.001 -6.827 1.00 68.19 91 GLU A N 1
ATOM 781 C CA . GLU A 1 91 ? 21.836 -0.733 -6.263 1.00 68.19 91 GLU A CA 1
ATOM 782 C C . GLU A 1 91 ? 21.977 0.398 -7.286 1.00 68.19 91 GLU A C 1
ATOM 784 O O . GLU A 1 91 ? 21.952 1.571 -6.905 1.00 68.19 91 GLU A O 1
ATOM 789 N N . ASN A 1 92 ? 22.099 0.076 -8.575 1.00 68.50 92 ASN A N 1
ATOM 790 C CA . ASN A 1 92 ? 22.302 1.046 -9.655 1.00 68.50 92 ASN A CA 1
ATOM 791 C C . ASN A 1 92 ? 21.064 1.243 -10.544 1.00 68.50 92 ASN A C 1
ATOM 793 O O . ASN A 1 92 ? 20.980 2.243 -11.255 1.00 68.50 92 ASN A O 1
ATOM 797 N N . CYS A 1 93 ? 20.092 0.332 -10.490 1.00 71.56 93 CYS A N 1
ATOM 798 C CA . CYS A 1 93 ? 18.823 0.465 -11.193 1.00 71.56 93 CYS A CA 1
ATOM 799 C C . CYS A 1 93 ? 17.900 1.439 -10.447 1.00 71.56 93 CYS A C 1
ATOM 801 O O . CYS A 1 93 ? 17.913 1.520 -9.218 1.00 71.56 93 CYS A O 1
ATOM 803 N N . ARG A 1 94 ? 17.116 2.227 -11.184 1.00 75.81 94 ARG A N 1
ATOM 804 C CA . ARG A 1 94 ? 16.207 3.234 -10.620 1.00 75.81 94 ARG A CA 1
ATOM 805 C C . ARG A 1 94 ? 14.859 3.162 -11.313 1.00 75.81 94 ARG A C 1
ATOM 807 O O . ARG A 1 94 ? 14.807 2.952 -12.523 1.00 75.81 94 ARG A O 1
ATOM 814 N N . LEU A 1 95 ? 13.785 3.386 -10.557 1.00 77.25 95 LEU A N 1
ATOM 815 C CA . LEU A 1 95 ? 12.428 3.298 -11.090 1.00 77.25 95 LEU A CA 1
ATOM 816 C C . LEU A 1 95 ? 12.071 4.490 -11.991 1.00 77.25 95 LEU A C 1
ATOM 818 O O . LEU A 1 95 ? 11.650 4.281 -13.126 1.00 77.25 95 LEU A O 1
ATOM 822 N N . PHE A 1 96 ? 12.282 5.727 -11.516 1.00 77.06 96 PHE A N 1
ATOM 823 C CA . PHE A 1 96 ? 11.877 6.944 -12.242 1.00 77.06 96 PHE A CA 1
ATOM 824 C C . PHE A 1 96 ? 12.990 7.955 -12.523 1.00 77.06 96 PHE A C 1
ATOM 826 O O . PHE A 1 96 ? 12.915 8.656 -13.534 1.00 77.06 96 PHE A O 1
ATOM 833 N N . TYR A 1 97 ? 13.985 8.085 -11.646 1.00 71.31 97 TYR A N 1
ATOM 834 C CA . TYR A 1 97 ? 14.991 9.151 -11.725 1.00 71.31 97 TYR A CA 1
ATOM 835 C C . TYR A 1 97 ? 16.353 8.631 -12.181 1.00 71.31 97 TYR A C 1
ATOM 837 O O . TYR A 1 97 ? 16.690 7.475 -11.947 1.00 71.31 97 TYR A O 1
ATOM 845 N N . SER A 1 98 ? 17.145 9.500 -12.818 1.00 66.50 98 SER A N 1
ATOM 846 C CA . SER A 1 98 ? 18.477 9.169 -13.357 1.00 66.50 98 SER A CA 1
ATOM 847 C C . SER A 1 98 ? 18.481 8.025 -14.387 1.00 66.50 98 SER A C 1
ATOM 849 O O . SER A 1 98 ? 19.482 7.331 -14.537 1.00 66.50 98 SER A O 1
ATOM 851 N N . ILE A 1 99 ? 17.373 7.857 -15.112 1.00 74.12 99 ILE A N 1
ATOM 852 C CA . ILE A 1 99 ? 17.210 6.936 -16.247 1.00 74.12 99 ILE A CA 1
ATOM 853 C C . ILE A 1 99 ? 16.770 7.718 -17.485 1.00 74.12 99 ILE A C 1
ATOM 855 O O . ILE A 1 99 ? 16.452 8.908 -17.396 1.00 74.12 99 ILE A O 1
ATOM 859 N N . TRP A 1 100 ? 16.733 7.059 -18.642 1.00 76.31 100 TRP A N 1
ATOM 860 C CA . TRP A 1 100 ? 16.227 7.679 -19.860 1.00 76.31 100 TRP A CA 1
ATOM 861 C C . TRP A 1 100 ? 14.770 8.132 -19.677 1.00 76.31 100 TRP A C 1
ATOM 863 O O . TRP A 1 100 ? 13.933 7.404 -19.139 1.00 76.31 100 TRP A O 1
ATOM 873 N N . VAL A 1 101 ? 14.464 9.361 -20.106 1.00 75.06 101 VAL A N 1
ATOM 874 C CA . VAL A 1 101 ? 13.182 10.034 -19.820 1.00 75.06 101 VAL A CA 1
ATOM 875 C C . VAL A 1 101 ? 11.991 9.197 -20.282 1.00 75.06 101 VAL A C 1
ATOM 877 O O . VAL A 1 101 ? 11.012 9.053 -19.554 1.00 75.06 101 VAL A O 1
ATOM 880 N N . TRP A 1 102 ? 12.085 8.605 -21.468 1.00 81.12 102 TRP A N 1
ATOM 881 C CA . TRP A 1 102 ? 10.993 7.832 -22.050 1.00 81.12 102 TRP A CA 1
ATOM 882 C C . TRP A 1 102 ? 10.763 6.494 -21.358 1.00 81.12 102 TRP A C 1
ATOM 884 O O . TRP A 1 102 ? 9.618 6.075 -21.216 1.00 81.12 102 TRP A O 1
ATOM 894 N N . GLU A 1 103 ? 11.820 5.880 -20.836 1.00 82.00 103 GLU A N 1
ATOM 895 C CA . GLU A 1 103 ? 11.726 4.693 -19.989 1.00 82.00 103 GLU A CA 1
ATOM 896 C C . GLU A 1 103 ? 11.086 5.024 -18.634 1.00 82.00 103 GLU A C 1
ATOM 898 O O . GLU A 1 103 ? 10.197 4.305 -18.186 1.00 82.00 103 GLU A O 1
ATOM 903 N N . SER A 1 104 ? 11.439 6.165 -18.031 1.00 81.75 104 SER A N 1
ATOM 904 C CA . SER A 1 104 ? 10.785 6.678 -16.814 1.00 81.75 104 SER A CA 1
ATOM 905 C C . SER A 1 104 ? 9.287 6.899 -17.006 1.00 81.75 104 SER A C 1
ATOM 907 O O . SER A 1 104 ? 8.480 6.483 -16.175 1.00 81.75 104 SER A O 1
ATOM 909 N N . VAL A 1 105 ? 8.900 7.546 -18.109 1.00 82.81 105 VAL A N 1
ATOM 910 C CA . VAL A 1 105 ? 7.490 7.801 -18.440 1.00 82.81 105 VAL A CA 1
ATOM 911 C C . VAL A 1 105 ? 6.755 6.491 -18.717 1.00 82.81 105 VAL A C 1
ATOM 913 O O . VAL A 1 105 ? 5.636 6.319 -18.240 1.00 82.81 105 VAL A O 1
ATOM 916 N N . LYS A 1 106 ? 7.385 5.554 -19.436 1.00 87.88 106 LYS A N 1
ATOM 917 C CA . LYS A 1 106 ? 6.805 4.239 -19.720 1.00 87.88 106 LYS A CA 1
ATOM 918 C C . LYS A 1 106 ? 6.539 3.462 -18.429 1.00 87.88 106 LYS A C 1
ATOM 920 O O . LYS A 1 106 ? 5.408 3.045 -18.216 1.00 87.88 106 LYS A O 1
ATOM 925 N N . ARG A 1 107 ? 7.536 3.334 -17.546 1.00 88.25 107 ARG A N 1
ATOM 926 C CA . ARG A 1 107 ? 7.409 2.627 -16.258 1.00 88.25 107 ARG A CA 1
ATOM 927 C C . ARG A 1 107 ? 6.338 3.242 -15.361 1.00 88.25 107 ARG A C 1
ATOM 929 O O . ARG A 1 107 ? 5.566 2.524 -14.733 1.00 88.25 107 ARG A O 1
ATOM 936 N N . GLU A 1 108 ? 6.254 4.573 -15.317 1.00 90.31 108 GLU A N 1
ATOM 937 C CA . GLU A 1 108 ? 5.183 5.267 -14.590 1.00 90.31 108 GLU A CA 1
ATOM 938 C C . GLU A 1 108 ? 3.801 4.877 -15.131 1.00 90.31 108 GLU A C 1
ATOM 940 O O . GLU A 1 108 ? 2.878 4.631 -14.355 1.00 90.31 108 GLU A O 1
ATOM 945 N N . LEU A 1 109 ? 3.668 4.782 -16.454 1.00 89.50 109 LEU A N 1
ATOM 946 C CA . LEU A 1 109 ? 2.415 4.444 -17.116 1.00 89.50 109 LEU A CA 1
ATOM 947 C C . LEU A 1 109 ? 2.041 2.960 -16.974 1.00 89.50 109 LEU A C 1
ATOM 949 O O . LEU A 1 109 ? 0.865 2.659 -16.789 1.00 89.50 109 LEU A O 1
ATOM 953 N N . GLU A 1 110 ? 3.017 2.047 -16.997 1.00 92.00 110 GLU A N 1
ATOM 954 C CA . GLU A 1 110 ? 2.831 0.614 -16.711 1.00 92.00 110 GLU A CA 1
ATOM 955 C C . GLU A 1 110 ? 2.247 0.408 -15.307 1.00 92.00 110 GLU A C 1
ATOM 957 O O . GLU A 1 110 ? 1.195 -0.215 -15.150 1.00 92.00 110 GLU A O 1
ATOM 962 N N . ILE A 1 111 ? 2.871 1.020 -14.293 1.00 93.00 111 ILE A N 1
ATOM 963 C CA . ILE A 1 111 ? 2.412 0.945 -12.899 1.00 93.00 111 ILE A CA 1
ATOM 964 C C . ILE A 1 111 ? 1.029 1.584 -12.746 1.00 93.00 111 ILE A C 1
ATOM 966 O O . ILE A 1 111 ? 0.173 1.042 -12.047 1.00 93.00 111 ILE A O 1
ATOM 970 N N . LYS A 1 112 ? 0.782 2.719 -13.413 1.00 91.81 112 LYS A N 1
ATOM 971 C CA . LYS A 1 112 ? -0.526 3.382 -13.392 1.00 91.81 112 LYS A CA 1
ATOM 972 C C . LYS A 1 112 ? -1.619 2.485 -13.975 1.00 91.81 112 LYS A C 1
ATOM 974 O O . LYS A 1 112 ? -2.621 2.263 -13.307 1.00 91.81 112 LYS A O 1
ATOM 979 N N . CYS A 1 113 ? -1.404 1.917 -15.162 1.00 92.25 113 CYS A N 1
ATOM 980 C CA . CYS A 1 113 ? -2.371 1.016 -15.792 1.00 92.25 113 CYS A CA 1
ATOM 981 C C . CYS A 1 113 ? -2.631 -0.228 -14.930 1.00 92.25 113 CYS A C 1
ATOM 983 O O . CYS A 1 113 ? -3.772 -0.675 -14.824 1.00 92.25 113 CYS A O 1
ATOM 985 N N . TYR A 1 114 ? -1.590 -0.772 -14.291 1.00 94.94 114 TYR A N 1
ATOM 986 C CA . TYR A 1 114 ? -1.722 -1.884 -13.349 1.00 94.94 114 TYR A CA 1
ATOM 987 C C . TYR A 1 114 ? -2.615 -1.522 -12.152 1.00 94.94 114 TYR A C 1
ATOM 989 O O . TYR A 1 114 ? -3.554 -2.252 -11.824 1.00 94.94 114 TYR A O 1
ATOM 997 N N . LEU A 1 115 ? -2.357 -0.373 -11.521 1.00 94.06 115 LEU A N 1
ATOM 998 C CA . LEU A 1 115 ? -3.149 0.130 -10.399 1.00 94.06 115 LEU A CA 1
ATOM 999 C C . LEU A 1 115 ? -4.591 0.435 -10.809 1.00 94.06 115 LEU A C 1
ATOM 1001 O O . LEU A 1 115 ? -5.505 0.074 -10.074 1.00 94.06 115 LEU A O 1
ATOM 1005 N N . ASP A 1 116 ? -4.819 1.024 -11.983 1.00 92.44 116 ASP A N 1
ATOM 1006 C CA . ASP A 1 116 ? -6.161 1.365 -12.465 1.00 92.44 116 ASP A CA 1
ATOM 1007 C C . ASP A 1 116 ? -7.077 0.135 -12.533 1.00 92.44 116 ASP A C 1
ATOM 1009 O O . ASP A 1 116 ? -8.255 0.234 -12.194 1.00 92.44 116 ASP A O 1
ATOM 1013 N N . VAL A 1 117 ? -6.552 -1.045 -12.884 1.00 93.62 117 VAL A N 1
ATOM 1014 C CA . VAL A 1 117 ? -7.327 -2.300 -12.867 1.00 93.62 117 VAL A CA 1
ATOM 1015 C C . VAL A 1 117 ? -7.796 -2.647 -11.450 1.00 93.62 117 VAL A C 1
ATOM 1017 O O . VAL A 1 117 ? -8.964 -2.992 -11.247 1.00 93.62 117 VAL A O 1
ATOM 1020 N N . ILE A 1 118 ? -6.902 -2.534 -10.464 1.00 95.56 118 ILE A N 1
ATOM 1021 C CA . ILE A 1 118 ? -7.217 -2.782 -9.052 1.00 95.56 118 ILE A CA 1
ATOM 1022 C C . ILE A 1 118 ? -8.240 -1.755 -8.552 1.00 95.56 118 ILE A C 1
ATOM 1024 O O . ILE A 1 118 ? -9.249 -2.122 -7.949 1.00 95.56 118 ILE A O 1
ATOM 1028 N N . ILE A 1 119 ? -8.018 -0.473 -8.840 1.00 94.94 119 ILE A N 1
ATOM 1029 C CA . ILE A 1 119 ? -8.872 0.622 -8.371 1.00 94.94 119 ILE A CA 1
ATOM 1030 C C . ILE A 1 119 ? -10.260 0.553 -9.001 1.00 94.94 119 ILE A C 1
ATOM 1032 O O . ILE A 1 119 ? -11.241 0.658 -8.278 1.00 94.94 119 ILE A O 1
ATOM 1036 N N . GLN A 1 120 ? -10.376 0.293 -10.305 1.00 94.62 120 GLN A N 1
ATOM 1037 C CA . GLN A 1 120 ? -11.677 0.125 -10.958 1.00 94.62 120 GLN A CA 1
ATOM 1038 C C . GLN A 1 120 ? -12.468 -1.036 -10.355 1.00 94.62 120 GLN A C 1
ATOM 1040 O O . GLN A 1 120 ? -13.688 -0.950 -10.214 1.00 94.62 120 GLN A O 1
ATOM 1045 N N . LYS A 1 121 ? -11.793 -2.132 -9.991 1.00 95.44 121 LYS A N 1
ATOM 1046 C CA . LYS A 1 121 ? -12.446 -3.243 -9.297 1.00 95.44 121 LYS A CA 1
ATOM 1047 C C . LYS A 1 121 ? -12.908 -2.829 -7.899 1.00 95.44 121 LYS A C 1
ATOM 1049 O O . LYS A 1 121 ? -14.041 -3.139 -7.544 1.00 95.44 121 LYS A O 1
ATOM 1054 N N . ALA A 1 122 ? -12.078 -2.111 -7.145 1.00 94.62 122 ALA A N 1
ATOM 1055 C CA . ALA A 1 122 ? -12.452 -1.583 -5.836 1.00 94.62 122 ALA A CA 1
ATOM 1056 C C . ALA A 1 122 ? -13.633 -0.603 -5.924 1.00 94.62 122 ALA A C 1
ATOM 1058 O O . ALA A 1 122 ? -14.576 -0.732 -5.154 1.00 94.62 122 ALA A O 1
ATOM 1059 N N . ASP A 1 123 ? -13.633 0.312 -6.894 1.00 93.38 123 ASP A N 1
ATOM 1060 C CA . ASP A 1 123 ? -14.707 1.289 -7.097 1.00 93.38 123 ASP A CA 1
ATOM 1061 C C . ASP A 1 123 ? -16.040 0.594 -7.431 1.00 93.38 123 ASP A C 1
ATOM 1063 O O . ASP A 1 123 ? -17.066 0.928 -6.844 1.00 93.38 123 ASP A O 1
ATOM 1067 N N . ARG A 1 124 ? -16.030 -0.457 -8.267 1.00 95.44 124 ARG A N 1
ATOM 1068 C CA . ARG A 1 124 ? -17.228 -1.285 -8.532 1.00 95.44 124 ARG A CA 1
ATOM 1069 C C . ARG A 1 124 ? -17.742 -2.021 -7.293 1.00 95.44 124 ARG A C 1
ATOM 1071 O O . ARG A 1 124 ? -18.940 -2.259 -7.174 1.00 95.44 124 ARG A O 1
ATOM 1078 N N . ILE A 1 125 ? -16.850 -2.443 -6.395 1.00 94.38 125 ILE A N 1
ATOM 1079 C CA . ILE A 1 125 ? -17.252 -3.041 -5.112 1.00 94.38 125 ILE A CA 1
ATOM 1080 C C . ILE A 1 125 ? -17.842 -1.950 -4.206 1.00 94.38 125 ILE A C 1
ATOM 1082 O O . ILE A 1 125 ? -18.885 -2.172 -3.591 1.00 94.38 125 ILE A O 1
ATOM 1086 N N . ALA A 1 126 ? -17.239 -0.758 -4.198 1.00 91.19 126 ALA A N 1
ATOM 1087 C CA . ALA A 1 126 ? -17.650 0.378 -3.376 1.00 91.19 126 ALA A CA 1
ATOM 1088 C C . ALA A 1 126 ? -19.052 0.897 -3.725 1.00 91.19 126 ALA A C 1
ATOM 1090 O O . ALA A 1 126 ? -19.741 1.395 -2.840 1.00 91.19 126 ALA A O 1
ATOM 1091 N N . GLU A 1 127 ? -19.509 0.725 -4.973 1.00 91.44 127 GLU A N 1
ATOM 1092 C CA . GLU A 1 127 ? -20.904 0.986 -5.373 1.00 91.44 127 GLU A CA 1
ATOM 1093 C C . GLU A 1 127 ? -21.921 0.198 -4.530 1.00 91.44 127 GLU A C 1
ATOM 1095 O O . GLU A 1 127 ? -23.054 0.644 -4.354 1.00 91.44 127 GLU A O 1
ATOM 1100 N N . LYS A 1 128 ? -21.528 -0.974 -4.013 1.00 91.25 128 LYS A N 1
ATOM 1101 C CA . LYS A 1 128 ? -22.366 -1.829 -3.162 1.00 91.25 128 LYS A CA 1
ATOM 1102 C C . LYS A 1 128 ? -22.015 -1.699 -1.684 1.00 91.25 128 LYS A C 1
ATOM 1104 O O . LYS A 1 128 ? -22.914 -1.676 -0.850 1.00 91.25 128 LYS A O 1
ATOM 1109 N N . SER A 1 129 ? -20.723 -1.675 -1.366 1.00 91.44 129 SER A N 1
ATOM 1110 C CA . SER A 1 129 ? -20.208 -1.699 0.003 1.00 91.44 129 SER A CA 1
ATOM 1111 C C . SER A 1 129 ? -18.804 -1.104 0.047 1.00 91.44 129 SER A C 1
ATOM 1113 O O . SER A 1 129 ? -17.853 -1.666 -0.504 1.00 91.44 129 SER A O 1
ATOM 1115 N N . ILE A 1 130 ? -18.666 0.047 0.710 1.00 90.62 130 ILE A N 1
ATOM 1116 C CA . ILE A 1 130 ? -17.366 0.704 0.911 1.00 90.62 130 ILE A CA 1
ATOM 1117 C C . ILE A 1 130 ? -16.460 -0.180 1.774 1.00 90.62 130 ILE A C 1
ATOM 1119 O O . ILE A 1 130 ? -15.291 -0.356 1.434 1.00 90.62 130 ILE A O 1
ATOM 1123 N N . PHE A 1 131 ? -17.010 -0.807 2.817 1.00 90.19 131 PHE A N 1
ATOM 1124 C CA . PHE A 1 131 ? -16.288 -1.752 3.668 1.00 90.19 131 PHE A CA 1
ATOM 1125 C C . PHE A 1 131 ? -15.652 -2.891 2.858 1.00 90.19 131 PHE A C 1
ATOM 1127 O O . PHE A 1 131 ? -14.446 -3.115 2.958 1.00 90.19 131 PHE A O 1
ATOM 1134 N N . ASP A 1 132 ? -16.420 -3.549 1.983 1.00 92.19 132 ASP A N 1
ATOM 1135 C CA . ASP A 1 132 ? -15.893 -4.652 1.166 1.00 92.19 132 ASP A CA 1
ATOM 1136 C C . ASP A 1 132 ? -14.834 -4.166 0.167 1.00 92.19 132 ASP A C 1
ATOM 1138 O O . ASP A 1 132 ? -13.870 -4.878 -0.123 1.00 92.19 132 ASP A O 1
ATOM 1142 N N . ALA A 1 133 ? -14.971 -2.938 -0.343 1.00 93.44 133 ALA A N 1
ATOM 1143 C CA . ALA A 1 133 ? -13.968 -2.331 -1.211 1.00 93.44 133 ALA A CA 1
ATOM 1144 C C . ALA A 1 133 ? -12.663 -2.044 -0.457 1.00 93.44 133 ALA A C 1
ATOM 1146 O O . ALA A 1 133 ? -11.579 -2.282 -0.992 1.00 93.44 133 ALA A O 1
ATOM 1147 N N . VAL A 1 134 ? -12.753 -1.574 0.790 1.00 91.62 134 VAL A N 1
ATOM 1148 C CA . VAL A 1 134 ? -11.596 -1.367 1.667 1.00 91.62 134 VAL A CA 1
ATOM 1149 C C . VAL A 1 134 ? -10.930 -2.700 2.002 1.00 91.62 134 VAL A C 1
ATOM 1151 O O . VAL A 1 134 ? -9.714 -2.802 1.846 1.00 91.62 134 VAL A O 1
ATOM 1154 N N . CYS A 1 135 ? -11.688 -3.73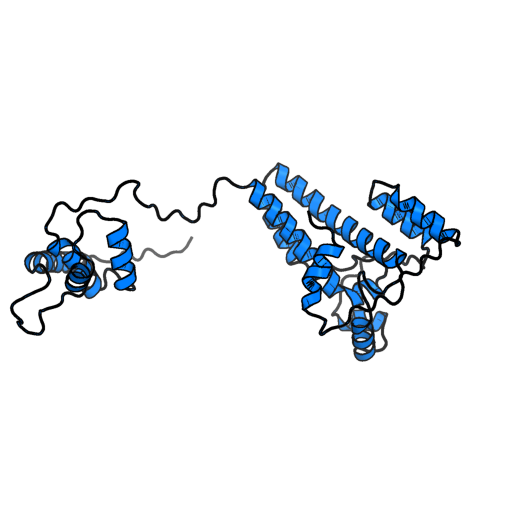4 2.378 1.00 92.00 135 CYS A N 1
ATOM 1155 C CA . CYS A 1 135 ? -11.150 -5.079 2.606 1.00 92.00 135 CYS A CA 1
ATOM 1156 C C . CYS A 1 135 ? -10.428 -5.613 1.365 1.00 92.00 135 CYS A C 1
ATOM 1158 O O . CYS A 1 135 ? -9.282 -6.041 1.465 1.00 92.00 135 CYS A O 1
ATOM 1160 N N . TYR A 1 136 ? -11.037 -5.485 0.183 1.00 96.19 136 TYR A N 1
ATOM 1161 C CA . TYR A 1 136 ? -10.396 -5.866 -1.073 1.00 96.19 136 TYR A CA 1
ATOM 1162 C C . TYR A 1 136 ? -9.067 -5.126 -1.298 1.00 96.19 136 TYR A C 1
A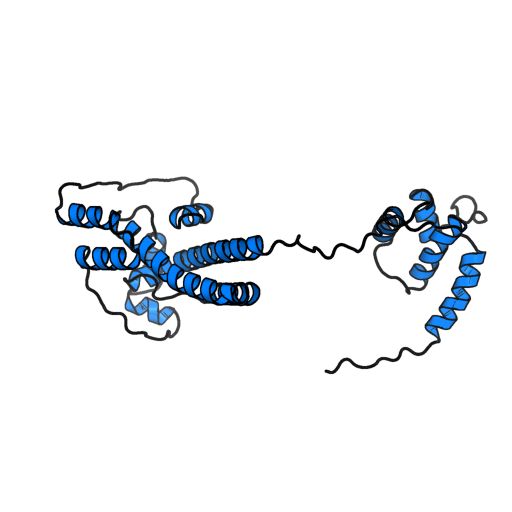TOM 1164 O O . TYR A 1 136 ? -8.071 -5.750 -1.658 1.00 96.19 136 TYR A O 1
ATOM 1172 N N . LEU A 1 137 ? -9.020 -3.807 -1.079 1.00 94.00 137 LEU A N 1
ATOM 1173 C CA . LEU A 1 137 ? -7.787 -3.028 -1.225 1.00 94.00 137 LEU A CA 1
ATOM 1174 C C . LEU A 1 137 ? -6.723 -3.425 -0.192 1.00 94.00 137 LEU A C 1
ATOM 1176 O O . LEU A 1 137 ? -5.542 -3.459 -0.532 1.00 94.00 137 LEU A O 1
ATOM 1180 N N . ILE A 1 138 ? -7.119 -3.746 1.042 1.00 89.44 138 ILE A N 1
ATOM 1181 C CA . ILE A 1 138 ? -6.215 -4.267 2.075 1.00 89.44 138 ILE A CA 1
ATOM 1182 C C . ILE A 1 138 ? -5.637 -5.612 1.633 1.00 89.44 138 ILE A C 1
ATOM 1184 O O . ILE A 1 138 ? -4.420 -5.779 1.682 1.00 89.44 138 ILE A O 1
ATOM 1188 N N . ASP A 1 139 ? -6.464 -6.525 1.125 1.00 91.69 139 ASP A N 1
ATOM 1189 C CA . ASP A 1 139 ? -5.996 -7.807 0.594 1.00 91.69 139 ASP A CA 1
ATOM 1190 C C . ASP A 1 139 ? -4.989 -7.596 -0.539 1.00 91.69 139 ASP A C 1
ATOM 1192 O O . ASP A 1 139 ? -3.945 -8.244 -0.563 1.00 91.69 139 ASP A O 1
ATOM 1196 N N . GLN A 1 140 ? -5.249 -6.644 -1.446 1.00 93.00 140 GLN A N 1
ATOM 1197 C CA . GLN A 1 140 ? -4.290 -6.298 -2.497 1.00 93.00 140 GLN A CA 1
ATOM 1198 C C . GLN A 1 140 ? -2.958 -5.797 -1.929 1.00 93.00 140 GLN A C 1
ATOM 1200 O O . GLN A 1 140 ? -1.921 -6.187 -2.446 1.00 93.00 140 GLN A O 1
ATOM 1205 N N . LYS A 1 141 ? -2.949 -5.015 -0.842 1.00 86.62 141 LYS A N 1
ATOM 1206 C CA . LYS A 1 141 ? -1.702 -4.556 -0.199 1.00 86.62 141 LYS A CA 1
ATOM 1207 C C . LYS A 1 141 ? -0.854 -5.688 0.387 1.00 86.62 141 LYS A C 1
ATOM 1209 O O . LYS A 1 141 ? 0.348 -5.499 0.556 1.00 86.62 141 LYS A O 1
ATOM 1214 N N . TYR A 1 142 ? -1.461 -6.824 0.731 1.00 82.38 142 TYR A N 1
ATOM 1215 C CA . TYR A 1 142 ? -0.750 -8.001 1.242 1.00 82.38 142 TYR A CA 1
ATOM 1216 C C . TYR A 1 142 ? -0.268 -8.948 0.133 1.00 82.38 142 TYR A C 1
ATOM 1218 O O . TYR A 1 142 ? 0.416 -9.932 0.421 1.00 82.38 142 TYR A O 1
ATOM 1226 N N . ILE A 1 143 ? -0.584 -8.660 -1.133 1.00 88.12 143 ILE A N 1
ATOM 1227 C CA . ILE A 1 143 ? -0.068 -9.412 -2.276 1.00 88.12 143 ILE A CA 1
ATOM 1228 C C . ILE A 1 143 ? 1.315 -8.881 -2.646 1.00 88.12 143 ILE A C 1
ATOM 1230 O O . ILE A 1 143 ? 1.540 -7.680 -2.752 1.00 88.12 143 ILE A O 1
ATOM 1234 N N . TYR A 1 144 ? 2.245 -9.797 -2.910 1.00 86.75 144 TYR A N 1
ATOM 1235 C CA . TYR A 1 144 ? 3.517 -9.442 -3.525 1.00 86.75 144 TYR A CA 1
ATOM 1236 C C . TYR A 1 144 ? 3.350 -9.352 -5.046 1.00 86.75 144 TYR A C 1
ATOM 1238 O O . TYR A 1 144 ? 3.227 -10.364 -5.742 1.00 86.75 144 TYR A O 1
ATOM 1246 N N . HIS A 1 145 ? 3.306 -8.128 -5.562 1.00 87.88 145 HIS A N 1
ATOM 1247 C CA . HIS A 1 145 ? 3.036 -7.826 -6.961 1.00 87.88 145 HIS A CA 1
ATOM 1248 C C . HIS A 1 145 ? 4.260 -8.140 -7.837 1.00 87.88 145 HIS A C 1
ATOM 1250 O O . HIS A 1 145 ? 5.367 -7.660 -7.584 1.00 87.88 145 HIS A O 1
ATOM 1256 N N . LYS A 1 146 ? 4.047 -8.954 -8.878 1.00 89.88 146 LYS A N 1
ATOM 1257 C CA . LYS A 1 146 ? 5.044 -9.363 -9.884 1.00 89.88 146 LYS A CA 1
ATOM 1258 C C . LYS A 1 146 ? 4.513 -9.079 -11.291 1.00 89.88 146 LYS A C 1
ATOM 1260 O O . LYS A 1 146 ? 3.296 -9.067 -11.479 1.00 89.88 146 LYS A O 1
ATOM 1265 N N . ASN A 1 147 ? 5.411 -8.968 -12.272 1.00 88.12 147 ASN A N 1
ATOM 1266 C CA . ASN A 1 147 ? 5.074 -8.737 -13.684 1.00 88.12 147 ASN A CA 1
ATOM 1267 C C . ASN A 1 147 ? 4.275 -7.438 -13.894 1.00 88.12 147 ASN A C 1
ATOM 1269 O O . ASN A 1 147 ? 3.288 -7.415 -14.628 1.00 88.12 147 ASN A O 1
ATOM 1273 N N . VAL A 1 148 ? 4.676 -6.377 -13.195 1.00 90.50 148 VAL A N 1
ATOM 1274 C CA . VAL A 1 148 ? 4.085 -5.041 -13.311 1.00 90.50 148 VAL A CA 1
ATOM 1275 C C . VAL A 1 148 ? 4.719 -4.282 -14.474 1.00 90.50 148 VAL A C 1
ATOM 1277 O O . VAL A 1 148 ? 4.009 -3.609 -15.217 1.00 90.50 148 VAL A O 1
ATOM 1280 N N . LEU A 1 149 ? 6.040 -4.401 -14.650 1.00 89.81 149 LEU A N 1
ATOM 1281 C CA . LEU A 1 149 ? 6.739 -3.827 -15.804 1.00 89.81 149 LEU A CA 1
ATOM 1282 C C . LEU A 1 149 ? 6.789 -4.829 -16.961 1.00 89.81 149 LEU A C 1
ATOM 1284 O O . LEU A 1 149 ? 6.913 -6.035 -16.741 1.00 89.81 149 LEU A O 1
ATOM 1288 N N . ASP A 1 150 ? 6.778 -4.332 -18.202 1.00 84.69 150 ASP A N 1
ATOM 1289 C CA . ASP A 1 150 ? 6.864 -5.201 -19.385 1.00 84.69 150 ASP A CA 1
ATOM 1290 C C . ASP A 1 150 ? 8.211 -5.939 -19.471 1.00 84.69 150 ASP A C 1
ATOM 1292 O O . ASP A 1 150 ? 8.273 -7.039 -20.013 1.00 84.69 150 ASP A O 1
ATOM 1296 N N . GLN A 1 151 ? 9.295 -5.320 -18.983 1.00 85.12 151 GLN A N 1
ATOM 1297 C CA . GLN A 1 151 ? 10.646 -5.887 -18.986 1.00 85.12 151 GLN A CA 1
ATOM 1298 C C . GLN A 1 151 ? 10.851 -6.755 -17.733 1.00 85.12 151 GLN A C 1
ATOM 1300 O O . GLN A 1 151 ? 11.028 -6.205 -16.643 1.00 85.12 151 GLN A O 1
ATOM 1305 N N . PRO A 1 152 ? 10.900 -8.099 -17.846 1.00 84.94 152 PRO A N 1
ATOM 1306 C CA . PRO A 1 152 ? 10.921 -8.981 -16.674 1.00 84.94 152 PRO A CA 1
ATOM 1307 C C . PRO A 1 152 ? 12.166 -8.808 -15.796 1.00 84.94 152 PRO A C 1
ATOM 1309 O O . PRO A 1 152 ? 12.113 -8.984 -14.581 1.00 84.94 152 PRO A O 1
ATOM 1312 N N . LYS A 1 153 ? 13.296 -8.448 -16.416 1.00 84.88 153 LYS A N 1
ATOM 1313 C CA . LYS A 1 153 ? 14.553 -8.178 -15.713 1.00 84.88 153 LYS A CA 1
ATOM 1314 C C . LYS A 1 153 ? 14.448 -6.941 -14.821 1.00 84.88 153 LYS A C 1
ATOM 1316 O O . LYS A 1 153 ? 14.911 -6.967 -13.683 1.00 84.88 153 LYS A O 1
ATOM 1321 N N . ASP A 1 154 ? 13.828 -5.883 -15.333 1.00 84.62 154 ASP A N 1
ATOM 1322 C CA . ASP A 1 154 ? 13.633 -4.638 -14.593 1.00 84.62 154 ASP A CA 1
ATOM 1323 C C . ASP A 1 154 ? 12.563 -4.805 -13.518 1.00 84.62 154 ASP A C 1
ATOM 1325 O O . ASP A 1 154 ? 12.753 -4.327 -12.402 1.00 84.62 154 ASP A O 1
ATOM 1329 N N . ASP A 1 155 ? 11.481 -5.533 -13.824 1.00 87.94 155 ASP A N 1
ATOM 1330 C CA . ASP A 1 155 ? 10.451 -5.898 -12.847 1.00 87.94 155 ASP A CA 1
ATOM 1331 C C . ASP A 1 155 ? 11.068 -6.609 -11.643 1.00 87.94 155 ASP A C 1
ATOM 1333 O O . ASP A 1 155 ? 10.740 -6.275 -10.512 1.00 87.94 155 ASP A O 1
ATOM 1337 N N . LEU A 1 156 ? 12.002 -7.540 -11.874 1.00 87.81 156 LEU A N 1
ATOM 1338 C CA . LEU A 1 156 ? 12.707 -8.248 -10.808 1.00 87.81 156 LEU A CA 1
ATOM 1339 C C . LEU A 1 156 ? 13.642 -7.327 -10.006 1.00 87.81 156 LEU A C 1
ATOM 1341 O O . LEU A 1 156 ? 13.634 -7.377 -8.777 1.00 87.81 156 LEU A O 1
ATOM 1345 N N . LEU A 1 157 ? 14.438 -6.483 -10.674 1.00 84.94 157 LEU A N 1
ATOM 1346 C CA . LEU A 1 157 ? 15.374 -5.564 -10.007 1.00 84.94 157 LEU A CA 1
ATOM 1347 C C . LEU A 1 157 ? 14.657 -4.523 -9.140 1.00 84.94 157 LEU A C 1
ATOM 1349 O O . LEU A 1 157 ? 15.113 -4.208 -8.042 1.00 84.94 157 LEU A O 1
ATOM 1353 N N . LEU A 1 158 ? 13.547 -3.983 -9.643 1.00 85.81 158 LEU A N 1
ATOM 1354 C CA . LEU A 1 158 ? 12.824 -2.862 -9.043 1.00 85.81 158 LEU A CA 1
ATOM 1355 C C . LEU A 1 158 ? 11.610 -3.307 -8.223 1.00 85.81 158 LEU A C 1
ATOM 1357 O O . LEU A 1 158 ? 10.893 -2.461 -7.690 1.00 85.81 158 LEU A O 1
ATOM 1361 N N . ARG A 1 159 ? 11.375 -4.619 -8.096 1.00 86.25 159 ARG A N 1
ATOM 1362 C CA . ARG A 1 159 ? 10.147 -5.193 -7.532 1.00 86.25 159 ARG A CA 1
ATOM 1363 C C . ARG A 1 159 ? 9.782 -4.637 -6.167 1.00 86.25 159 ARG A C 1
ATOM 1365 O O . ARG A 1 159 ? 8.623 -4.318 -5.924 1.00 86.25 159 ARG A O 1
ATOM 1372 N N . GLU A 1 160 ? 10.763 -4.509 -5.282 1.00 79.81 160 GLU A N 1
ATOM 1373 C CA . GLU A 1 160 ? 10.557 -3.946 -3.946 1.00 79.81 160 GLU A CA 1
ATOM 1374 C C . GLU A 1 160 ? 10.095 -2.487 -4.012 1.00 79.81 160 GLU A C 1
ATOM 1376 O O . GLU A 1 160 ? 9.121 -2.127 -3.357 1.00 79.81 160 GLU A O 1
ATOM 1381 N N . GLU A 1 161 ? 10.732 -1.660 -4.848 1.00 81.31 161 GLU A N 1
ATOM 1382 C CA . GLU A 1 161 ? 10.354 -0.250 -5.018 1.00 81.31 161 GLU A CA 1
ATOM 1383 C C . GLU A 1 161 ? 8.949 -0.118 -5.624 1.00 81.31 161 GLU A C 1
ATOM 1385 O O . GLU A 1 161 ? 8.158 0.720 -5.191 1.00 81.31 161 GLU A O 1
ATOM 1390 N N . ILE A 1 162 ? 8.610 -0.987 -6.581 1.00 88.25 162 ILE A N 1
ATOM 1391 C CA . ILE A 1 162 ? 7.278 -1.052 -7.194 1.00 88.25 162 ILE A CA 1
ATOM 1392 C C . ILE A 1 162 ? 6.220 -1.436 -6.153 1.00 88.25 162 ILE A C 1
ATOM 1394 O O . ILE A 1 162 ? 5.184 -0.780 -6.067 1.00 88.25 162 ILE A O 1
ATOM 1398 N N . ASN A 1 163 ? 6.476 -2.465 -5.340 1.00 85.44 163 ASN A N 1
ATOM 1399 C CA . ASN A 1 163 ? 5.538 -2.920 -4.312 1.00 85.44 163 ASN A CA 1
ATOM 1400 C C . ASN A 1 163 ? 5.312 -1.856 -3.231 1.00 85.44 163 ASN A C 1
ATOM 1402 O O . ASN A 1 163 ? 4.169 -1.637 -2.837 1.00 85.44 163 ASN A O 1
ATOM 1406 N N . MET A 1 164 ? 6.362 -1.146 -2.808 1.00 79.69 164 MET A N 1
ATOM 1407 C CA . MET A 1 164 ? 6.229 -0.018 -1.877 1.00 79.69 164 MET A CA 1
ATOM 1408 C C . MET A 1 164 ? 5.355 1.098 -2.458 1.00 79.69 164 MET A C 1
ATOM 1410 O O . MET A 1 164 ? 4.451 1.600 -1.794 1.00 79.69 164 MET A O 1
ATOM 1414 N N . LEU A 1 165 ? 5.564 1.444 -3.730 1.00 86.44 165 LEU A N 1
ATOM 1415 C CA . LEU A 1 165 ? 4.760 2.458 -4.407 1.00 86.44 165 LEU A CA 1
ATOM 1416 C C . LEU A 1 165 ? 3.288 2.039 -4.550 1.00 86.44 165 LEU A C 1
ATOM 1418 O O . LEU A 1 165 ? 2.393 2.858 -4.334 1.00 86.44 165 LEU A O 1
ATOM 1422 N N . ILE A 1 166 ? 3.033 0.773 -4.900 1.00 88.25 166 ILE A N 1
ATOM 1423 C CA . ILE A 1 166 ? 1.679 0.211 -4.963 1.00 88.25 166 ILE A CA 1
ATOM 1424 C C . ILE A 1 166 ? 1.028 0.272 -3.579 1.00 88.25 166 ILE A C 1
ATOM 1426 O O . ILE A 1 166 ? -0.089 0.771 -3.462 1.00 88.25 166 ILE A O 1
ATOM 1430 N N . PHE A 1 167 ? 1.731 -0.156 -2.528 1.00 87.69 167 PHE A N 1
ATOM 1431 C CA . PHE A 1 167 ? 1.238 -0.117 -1.152 1.00 87.69 167 PHE A CA 1
ATOM 1432 C C . PHE A 1 167 ? 0.772 1.287 -0.750 1.00 87.69 167 PHE A C 1
ATOM 1434 O O . PHE A 1 167 ? -0.353 1.446 -0.265 1.00 87.69 167 PHE A O 1
ATOM 1441 N N . ASP A 1 168 ? 1.601 2.305 -0.988 1.00 81.19 168 ASP A N 1
ATOM 1442 C CA . ASP A 1 168 ? 1.273 3.691 -0.644 1.00 81.19 168 ASP A CA 1
ATOM 1443 C C . ASP A 1 168 ? 0.084 4.209 -1.445 1.00 81.19 168 ASP A C 1
ATOM 1445 O O . ASP A 1 168 ? -0.806 4.874 -0.908 1.00 81.19 168 ASP A O 1
ATOM 1449 N N . TYR A 1 169 ? 0.038 3.888 -2.737 1.00 88.19 169 TYR A N 1
ATOM 1450 C CA . TYR A 1 169 ? -1.055 4.303 -3.603 1.00 88.19 169 TYR A CA 1
ATOM 1451 C C . TYR A 1 169 ? -2.390 3.680 -3.172 1.00 88.19 169 TYR A C 1
ATOM 1453 O O . TYR A 1 169 ? -3.399 4.383 -3.063 1.00 88.19 169 TYR A O 1
ATOM 1461 N N . LEU A 1 170 ? -2.394 2.381 -2.860 1.00 90.31 170 LEU A N 1
ATOM 1462 C CA . LEU A 1 170 ? -3.570 1.691 -2.333 1.00 90.31 170 LEU A CA 1
ATOM 1463 C C . LEU A 1 170 ? -3.977 2.254 -0.965 1.00 90.31 170 LEU A C 1
ATOM 1465 O O . LEU A 1 170 ? -5.165 2.465 -0.731 1.00 90.31 170 LEU A O 1
ATOM 1469 N N . GLN A 1 171 ? -3.021 2.585 -0.088 1.00 87.38 171 GLN A N 1
ATOM 1470 C CA . GLN A 1 171 ? -3.317 3.238 1.192 1.00 87.38 171 GLN A CA 1
ATOM 1471 C C . GLN A 1 171 ? -3.991 4.601 0.999 1.00 87.38 171 GLN A C 1
ATOM 1473 O O . GLN A 1 171 ? -4.931 4.925 1.725 1.00 87.38 171 GLN A O 1
ATOM 1478 N N . LEU A 1 172 ? -3.562 5.397 0.015 1.00 87.44 172 LEU A N 1
ATOM 1479 C CA . LEU A 1 172 ? -4.231 6.660 -0.300 1.00 87.44 172 LEU A CA 1
ATOM 1480 C C . LEU A 1 172 ? -5.670 6.450 -0.768 1.00 87.44 172 LEU A C 1
ATOM 1482 O O . LEU A 1 172 ? -6.539 7.224 -0.375 1.00 87.44 172 LEU A O 1
ATOM 1486 N N . LYS A 1 173 ? -5.934 5.419 -1.581 1.00 90.06 173 LYS A N 1
ATOM 1487 C CA . LYS A 1 173 ? -7.302 5.106 -2.009 1.00 90.06 173 LYS A CA 1
ATOM 1488 C C . LYS A 1 173 ? -8.162 4.625 -0.843 1.00 90.06 173 LYS A C 1
ATOM 1490 O O . LYS A 1 173 ? -9.301 5.066 -0.727 1.00 90.06 173 LYS A O 1
ATOM 1495 N N . ILE A 1 174 ? -7.622 3.777 0.036 1.00 88.94 174 ILE A N 1
ATOM 1496 C CA . ILE A 1 174 ? -8.305 3.367 1.272 1.00 88.94 174 ILE A CA 1
ATOM 1497 C C . ILE A 1 174 ? -8.674 4.607 2.083 1.00 88.94 174 ILE A C 1
ATOM 1499 O O . ILE A 1 174 ? -9.831 4.755 2.451 1.00 88.94 174 ILE A O 1
ATOM 1503 N N . ASN A 1 175 ? -7.729 5.526 2.296 1.00 86.31 175 ASN A N 1
ATOM 1504 C CA . ASN A 1 175 ? -7.985 6.773 3.016 1.00 86.31 175 ASN A CA 1
ATOM 1505 C C . ASN A 1 175 ? -9.055 7.636 2.329 1.00 86.31 175 ASN A C 1
ATOM 1507 O O . ASN A 1 175 ? -9.852 8.265 3.008 1.00 86.31 175 ASN A O 1
ATOM 1511 N N . GLU A 1 176 ? -9.091 7.684 0.995 1.00 88.44 176 GLU A N 1
ATOM 1512 C CA . GLU A 1 176 ? -10.134 8.408 0.255 1.00 88.44 176 GLU A CA 1
ATOM 1513 C C . GLU A 1 176 ? -11.522 7.785 0.474 1.00 88.44 176 GLU A C 1
ATOM 1515 O O . GLU A 1 176 ? -12.496 8.499 0.715 1.00 88.44 176 GLU A O 1
ATOM 1520 N N . LEU A 1 177 ? -11.614 6.455 0.395 1.00 86.06 177 LEU A N 1
ATOM 1521 C CA . LEU A 1 177 ? -12.861 5.717 0.590 1.00 86.06 177 LEU A CA 1
ATOM 1522 C C . LEU A 1 177 ? -13.357 5.811 2.037 1.00 86.06 177 LEU A C 1
ATOM 1524 O O . LEU A 1 177 ? -14.535 6.076 2.248 1.00 86.06 177 LEU A O 1
ATOM 1528 N N . THR A 1 178 ? -12.465 5.696 3.023 1.00 81.38 178 THR A N 1
ATOM 1529 C CA . THR A 1 178 ? -12.813 5.834 4.447 1.00 81.38 178 THR A CA 1
ATOM 1530 C C . THR A 1 178 ? -13.113 7.281 4.844 1.00 81.38 178 THR A C 1
ATOM 1532 O O . THR A 1 178 ? -13.914 7.521 5.740 1.00 81.38 178 THR A O 1
ATOM 1535 N N . GLN A 1 179 ? -12.549 8.280 4.153 1.00 71.88 179 GLN A N 1
ATOM 1536 C CA . GLN A 1 179 ? -12.926 9.688 4.350 1.00 71.88 179 GLN A CA 1
ATOM 1537 C C . GLN A 1 179 ? -14.314 10.011 3.783 1.00 71.88 179 GLN A C 1
ATOM 1539 O O . GLN A 1 179 ? -15.044 10.791 4.397 1.00 71.88 179 GLN A O 1
ATOM 1544 N N . LYS A 1 180 ? -14.716 9.389 2.662 1.00 57.50 180 LYS A N 1
ATOM 1545 C CA . LYS A 1 180 ? -16.113 9.428 2.174 1.00 57.50 180 LYS A CA 1
ATOM 1546 C C . LYS A 1 180 ? -17.086 8.807 3.183 1.00 57.50 180 LYS A C 1
ATOM 1548 O O . LYS A 1 180 ? -18.266 9.138 3.184 1.00 57.50 180 LYS A O 1
ATOM 1553 N N . GLU A 1 181 ? -16.564 7.965 4.063 1.00 44.38 181 GLU A N 1
ATOM 1554 C CA . GLU A 1 181 ? -17.248 7.280 5.151 1.00 44.38 181 GLU A CA 1
ATOM 1555 C C . GLU A 1 181 ? -17.292 8.087 6.458 1.00 44.38 181 GLU A C 1
ATOM 1557 O O . GLU A 1 181 ? -17.425 7.490 7.516 1.00 44.38 181 GLU A O 1
ATOM 1562 N N . THR A 1 182 ? -17.221 9.425 6.446 1.00 34.72 182 THR A N 1
ATOM 1563 C CA . THR A 1 182 ? -17.522 10.186 7.673 1.00 34.72 182 THR A CA 1
ATOM 1564 C C . THR A 1 182 ? -19.031 10.466 7.834 1.00 34.72 182 THR A C 1
ATOM 1566 O O . THR A 1 182 ? -19.491 11.554 7.493 1.00 34.72 182 THR A O 1
ATOM 1569 N N . PRO A 1 183 ? -19.830 9.606 8.501 1.00 38.88 183 PRO A N 1
ATOM 1570 C CA . PRO A 1 183 ? -20.326 9.964 9.818 1.00 38.88 183 PRO A CA 1
ATOM 1571 C C . PRO A 1 183 ? -19.110 10.044 10.745 1.00 38.88 183 PRO A C 1
ATOM 1573 O O . PRO A 1 183 ? -18.214 9.211 10.648 1.00 38.88 183 PRO A O 1
ATOM 1576 N N . GLU A 1 184 ? -19.040 11.070 11.594 1.00 36.94 184 GLU A N 1
ATOM 1577 C CA . GLU A 1 184 ? -17.995 11.224 12.613 1.00 36.94 184 GLU A CA 1
ATOM 1578 C C . GLU A 1 184 ? -17.492 9.869 13.106 1.00 36.94 184 GLU A C 1
ATOM 1580 O O . GLU A 1 184 ? -18.293 9.072 13.593 1.00 36.94 184 GLU A O 1
ATOM 1585 N N . SER A 1 185 ? -16.181 9.640 12.982 1.00 34.31 185 SER A N 1
ATOM 1586 C CA . SER A 1 185 ? -15.459 8.614 13.723 1.00 34.31 185 SER A CA 1
ATOM 1587 C C . SER A 1 185 ? -16.075 8.524 15.115 1.00 34.31 185 SER A C 1
ATOM 1589 O O . SER A 1 185 ? -15.787 9.353 15.984 1.00 34.31 185 SER A O 1
ATOM 1591 N N . SER A 1 186 ? -16.908 7.512 15.346 1.00 38.34 186 SER A N 1
ATOM 1592 C CA . SER A 1 186 ? -17.067 7.001 16.682 1.00 38.34 186 SER A CA 1
ATOM 1593 C C . SER A 1 186 ? -15.745 6.294 16.977 1.00 38.34 186 SER A C 1
ATOM 1595 O O . SER A 1 186 ? -15.657 5.070 16.969 1.00 38.34 186 SER A O 1
ATOM 1597 N N . THR A 1 187 ? -14.720 7.083 17.335 1.00 42.47 187 THR A N 1
ATOM 1598 C CA . THR A 1 187 ? -14.043 6.784 18.596 1.00 42.47 187 THR A CA 1
ATOM 1599 C C . THR A 1 187 ? -15.184 6.399 19.501 1.00 42.47 187 THR A C 1
ATOM 1601 O O . THR A 1 187 ? -16.129 7.188 19.560 1.00 42.47 187 THR A O 1
ATOM 1604 N N . GLU A 1 188 ? -15.217 5.176 20.037 1.00 43.88 188 GLU A N 1
ATOM 1605 C CA . GLU A 1 188 ? -16.212 4.823 21.044 1.00 43.88 188 GLU A CA 1
ATOM 1606 C C . GLU A 1 188 ? -16.304 6.042 21.951 1.00 43.88 188 GLU A C 1
ATOM 1608 O O . GLU A 1 188 ? -15.345 6.370 22.658 1.00 43.88 188 GLU A O 1
ATOM 1613 N N . LYS A 1 189 ? -17.365 6.848 21.774 1.00 42.31 189 LYS A N 1
ATOM 1614 C CA . LYS A 1 189 ? -17.522 8.073 22.533 1.00 42.31 189 LYS A CA 1
ATOM 1615 C C . LYS A 1 189 ? -17.798 7.425 23.857 1.00 42.31 189 LYS A C 1
ATOM 1617 O O . LYS A 1 189 ? -18.911 6.932 24.033 1.00 42.31 189 LYS A O 1
ATOM 1622 N N . ILE A 1 190 ? -16.772 7.330 24.718 1.00 50.41 190 ILE A N 1
ATOM 1623 C CA . ILE A 1 190 ? -16.933 7.031 26.136 1.00 50.41 190 ILE A CA 1
ATOM 1624 C C . ILE A 1 190 ? -18.182 7.807 26.464 1.00 50.41 190 ILE A C 1
ATOM 1626 O O . ILE A 1 190 ? -18.182 9.018 26.223 1.00 50.41 190 ILE A O 1
ATOM 1630 N N . MET A 1 191 ? -19.267 7.096 26.769 1.00 48.38 191 MET A N 1
ATOM 1631 C CA . MET A 1 191 ? -20.606 7.660 26.711 1.00 48.38 191 MET A CA 1
ATOM 1632 C C . MET A 1 191 ? -20.678 8.666 27.856 1.00 48.38 191 MET A C 1
ATOM 1634 O O . MET A 1 191 ? -21.051 8.340 28.977 1.00 48.38 191 MET A O 1
ATOM 1638 N N . ARG A 1 192 ? -20.164 9.873 27.612 1.00 58.50 192 ARG A N 1
ATOM 1639 C CA . ARG A 1 192 ? -20.033 10.919 28.607 1.00 58.50 192 ARG A CA 1
ATOM 1640 C C . ARG A 1 192 ? -21.451 11.423 28.777 1.00 58.50 192 ARG A C 1
ATOM 1642 O O . ARG A 1 192 ? -22.081 11.806 27.782 1.00 58.50 192 ARG A O 1
ATOM 1649 N N . PRO A 1 193 ? -22.002 11.355 29.991 1.00 61.06 193 PRO A N 1
ATOM 1650 C CA . PRO A 1 193 ? -23.357 11.811 30.196 1.00 61.06 193 PRO A CA 1
ATOM 1651 C C . PRO A 1 193 ? -23.412 13.296 29.806 1.00 61.06 193 PRO A C 1
ATOM 1653 O O . PRO A 1 193 ? -22.522 14.074 30.144 1.00 61.06 193 PRO A O 1
ATOM 1656 N N . LYS A 1 194 ? -24.441 13.696 29.042 1.00 72.19 194 LYS A N 1
ATOM 1657 C CA . LYS A 1 194 ? -24.602 15.091 28.569 1.00 72.19 194 LYS A CA 1
ATOM 1658 C C . LYS A 1 194 ? -24.681 16.101 2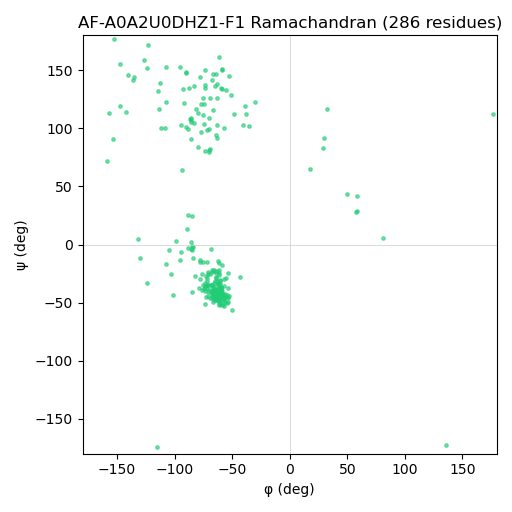9.723 1.00 72.19 194 LYS A C 1
ATOM 1660 O O . LYS A 1 194 ? -24.532 17.298 29.501 1.00 72.19 194 LYS A O 1
ATOM 1665 N N . LYS A 1 195 ? -24.963 15.612 30.930 1.00 77.38 195 LYS A N 1
ATOM 1666 C CA . LYS A 1 195 ? -24.929 16.332 32.199 1.00 77.38 195 LYS A CA 1
ATOM 1667 C C . LYS A 1 195 ? -24.241 15.435 33.231 1.00 77.38 195 LYS A C 1
ATOM 1669 O O . LYS A 1 195 ? -24.500 14.232 33.191 1.00 77.38 195 LYS A O 1
ATOM 1674 N N . PRO A 1 196 ? -23.413 15.971 34.136 1.00 79.75 196 PRO A N 1
ATOM 1675 C CA . PRO A 1 196 ? -22.816 15.171 35.198 1.00 79.75 196 PRO A CA 1
ATOM 1676 C C . PRO A 1 196 ? -23.882 14.510 36.074 1.00 79.75 196 PRO A C 1
ATOM 1678 O O . PRO A 1 196 ? -24.982 15.040 36.257 1.00 79.75 196 PRO A O 1
ATOM 1681 N N . PHE A 1 197 ? -23.561 13.349 36.638 1.00 82.94 197 PHE A N 1
ATOM 1682 C CA . PHE A 1 197 ? -24.416 12.738 37.650 1.00 82.94 197 PHE A CA 1
ATOM 1683 C C . PHE A 1 197 ? -24.278 13.504 38.965 1.00 82.94 197 PHE A C 1
ATOM 1685 O O . PHE A 1 197 ? -23.168 13.797 39.406 1.00 82.94 197 PHE A O 1
ATOM 1692 N N . VAL A 1 198 ? -25.396 13.805 39.620 1.00 84.12 198 VAL A N 1
ATOM 1693 C CA . VAL A 1 198 ? -25.383 14.523 40.899 1.00 84.12 198 VAL A CA 1
ATOM 1694 C C . VAL A 1 198 ? -25.345 13.519 42.046 1.00 84.12 198 VAL A C 1
ATOM 1696 O O . VAL A 1 198 ? -26.246 12.690 42.190 1.00 84.12 198 VAL A O 1
ATOM 1699 N N . TRP A 1 199 ? -24.315 13.603 42.889 1.00 83.31 199 TRP A N 1
ATOM 1700 C CA . TRP A 1 199 ? -24.261 12.831 44.127 1.00 83.31 199 TRP A CA 1
ATOM 1701 C C . TRP A 1 199 ? -24.984 13.568 45.261 1.00 83.31 199 TRP A C 1
ATOM 1703 O O . TRP A 1 199 ? -24.459 14.523 45.830 1.00 83.31 199 TRP A O 1
ATOM 1713 N N . ASN A 1 200 ? -26.183 13.101 45.618 1.00 82.75 200 ASN A N 1
ATOM 1714 C CA . ASN A 1 200 ? -27.044 13.733 46.632 1.00 82.75 200 ASN A CA 1
ATOM 1715 C C . ASN A 1 200 ? -26.798 13.244 48.076 1.00 82.75 200 ASN A C 1
ATOM 1717 O O . ASN A 1 200 ? -27.622 13.483 48.955 1.00 82.75 200 ASN A O 1
ATOM 1721 N N . SER A 1 201 ? -25.696 12.536 48.337 1.00 82.25 201 SER A N 1
ATOM 1722 C CA . SER A 1 201 ? -25.344 12.037 49.675 1.00 82.25 201 SER A CA 1
ATOM 1723 C C . SER A 1 201 ? -24.051 12.684 50.187 1.00 82.25 201 SER A C 1
ATOM 1725 O O . SER A 1 201 ? -23.495 13.593 49.568 1.00 82.25 201 SER A O 1
ATOM 1727 N N . SER A 1 202 ? -23.555 12.236 51.341 1.00 83.38 202 SER A N 1
ATOM 1728 C CA . SER A 1 202 ? -22.306 12.736 51.916 1.00 83.38 202 SER A CA 1
ATOM 1729 C C . SER A 1 202 ? -21.152 12.606 50.919 1.00 83.38 202 SER A C 1
ATOM 1731 O O . SER A 1 202 ? -20.923 11.553 50.323 1.00 83.38 202 SER A O 1
ATOM 1733 N N . LYS A 1 203 ? -20.366 13.675 50.760 1.00 82.12 203 LYS A N 1
ATOM 1734 C CA . LYS A 1 203 ? -19.169 13.650 49.906 1.00 82.12 203 LYS A CA 1
ATOM 1735 C C . LYS A 1 203 ? -18.155 12.605 50.387 1.00 82.12 203 LYS A C 1
ATOM 1737 O O . LYS A 1 203 ? -17.436 12.022 49.578 1.00 82.12 203 LYS A O 1
ATOM 1742 N N . MET A 1 204 ? -18.111 12.338 51.696 1.00 81.88 204 MET A N 1
ATOM 1743 C CA . MET A 1 204 ? -17.227 11.312 52.252 1.00 81.88 204 MET A CA 1
ATOM 1744 C C . MET A 1 204 ? -17.663 9.902 51.852 1.00 81.88 204 MET A C 1
ATOM 1746 O O . MET A 1 204 ? -16.821 9.135 51.391 1.00 81.88 204 MET A O 1
ATOM 1750 N N . SER A 1 205 ? -18.962 9.585 51.950 1.00 84.06 205 SER A N 1
ATOM 1751 C CA . SER A 1 205 ? -19.474 8.242 51.630 1.00 84.06 205 SER A CA 1
ATOM 1752 C C . SER A 1 205 ? -19.211 7.856 50.177 1.00 84.06 205 SER A C 1
ATOM 1754 O O . SER A 1 205 ? -18.880 6.707 49.904 1.00 84.06 205 SER A O 1
ATOM 1756 N N . PHE A 1 206 ? -19.241 8.823 49.258 1.00 85.56 206 PHE A N 1
ATOM 1757 C CA . PHE A 1 206 ? -18.932 8.592 47.849 1.00 85.56 206 PHE A CA 1
ATOM 1758 C C . PHE A 1 206 ? -17.524 8.033 47.612 1.00 85.56 206 PHE A C 1
ATOM 1760 O O . PHE A 1 206 ? -17.352 7.010 46.957 1.00 85.56 206 PHE A O 1
ATOM 1767 N N . GLY A 1 207 ? -16.496 8.688 48.159 1.00 84.69 207 GLY A N 1
ATOM 1768 C CA . GLY A 1 207 ? -15.119 8.216 47.999 1.00 84.69 207 GLY A CA 1
ATOM 1769 C C . GLY A 1 207 ? -14.856 6.921 48.771 1.00 84.69 207 GLY A C 1
ATOM 1770 O O . GLY A 1 207 ? -14.129 6.053 48.291 1.00 84.69 207 GLY A O 1
ATOM 1771 N N . THR A 1 208 ? -15.488 6.767 49.938 1.00 87.62 208 THR A N 1
ATOM 1772 C CA . THR A 1 208 ? -15.394 5.550 50.754 1.00 87.62 208 THR A CA 1
ATOM 1773 C C . THR A 1 208 ? -15.988 4.337 50.047 1.00 87.62 208 THR A C 1
ATOM 1775 O O . THR A 1 208 ? -15.360 3.283 50.071 1.00 87.62 208 THR A O 1
ATOM 1778 N N . LEU A 1 209 ? -17.126 4.493 49.360 1.00 89.25 209 LEU A N 1
ATOM 1779 C CA . LEU A 1 209 ? -17.766 3.437 48.571 1.00 89.25 209 LEU A CA 1
ATOM 1780 C C . LEU A 1 209 ? -16.762 2.777 47.624 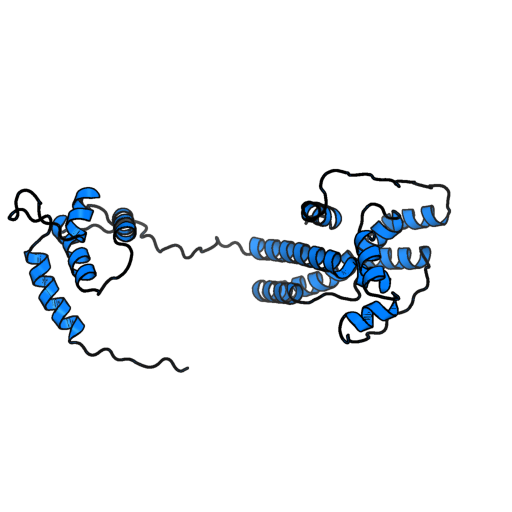1.00 89.25 209 LEU A C 1
ATOM 1782 O O . LEU A 1 209 ? -16.515 1.576 47.702 1.00 89.25 209 LEU A O 1
ATOM 1786 N N . PHE A 1 210 ? -16.119 3.577 46.776 1.00 89.19 210 PHE A N 1
ATOM 1787 C CA . PHE A 1 210 ? -15.143 3.046 45.830 1.00 89.19 210 PHE A CA 1
ATOM 1788 C C . PHE A 1 210 ? -13.879 2.529 46.516 1.00 89.19 210 PHE A C 1
ATOM 1790 O O . PHE A 1 210 ? -13.328 1.523 46.076 1.00 89.19 210 PHE A O 1
ATOM 1797 N N . GLY A 1 211 ? -13.439 3.157 47.610 1.00 88.25 211 GLY A N 1
ATOM 1798 C CA . GLY A 1 211 ? -12.298 2.671 48.386 1.00 88.25 211 GLY A CA 1
ATOM 1799 C C . GLY A 1 211 ? -12.493 1.247 48.912 1.00 88.25 211 GLY A C 1
ATOM 1800 O O . GLY A 1 211 ? -11.604 0.408 48.756 1.00 88.25 211 GLY A O 1
ATOM 1801 N N . VAL A 1 212 ? -13.678 0.945 49.450 1.00 88.50 212 VAL A N 1
ATOM 1802 C CA . VAL A 1 212 ? -14.034 -0.396 49.945 1.00 88.50 212 VAL A CA 1
ATOM 1803 C C . VAL A 1 212 ? -14.104 -1.413 48.799 1.00 88.50 212 VAL A C 1
ATOM 1805 O O . VAL A 1 212 ? -13.582 -2.523 48.933 1.00 88.50 212 VAL A O 1
ATOM 1808 N N . LEU A 1 213 ? -14.668 -1.029 47.646 1.00 88.19 213 LEU A N 1
ATOM 1809 C CA . LEU A 1 213 ? -14.730 -1.887 46.453 1.00 88.19 213 LEU A CA 1
ATOM 1810 C C . LEU A 1 213 ? -13.339 -2.224 45.893 1.00 88.19 213 LEU A C 1
ATOM 1812 O O . LEU A 1 213 ? -13.094 -3.377 45.528 1.00 88.19 213 LEU A O 1
ATOM 1816 N N . PHE A 1 214 ? -12.420 -1.252 45.861 1.00 87.69 214 PHE A N 1
ATOM 1817 C CA . PHE A 1 214 ? -11.027 -1.484 45.467 1.00 87.69 214 PHE A CA 1
ATOM 1818 C C . PHE A 1 214 ? -10.295 -2.393 46.455 1.00 87.69 214 PHE A C 1
ATOM 1820 O O . PHE A 1 214 ? -9.637 -3.338 46.035 1.00 87.69 214 PHE A O 1
ATOM 1827 N N . ASN A 1 215 ? -10.407 -2.136 47.763 1.00 87.00 215 ASN A N 1
ATOM 1828 C CA . ASN A 1 215 ? -9.738 -2.960 48.777 1.00 87.00 215 ASN A CA 1
ATOM 1829 C C . ASN A 1 215 ? -1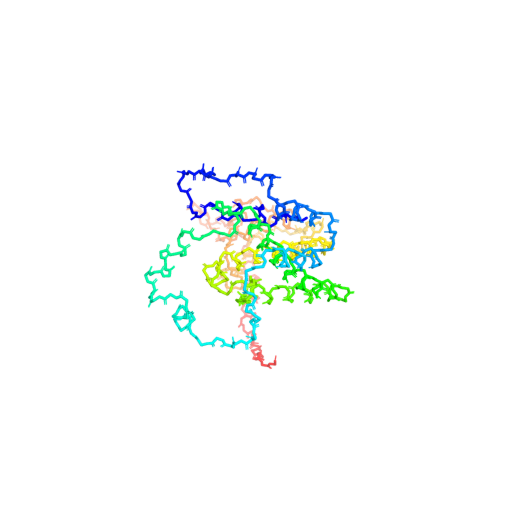0.264 -4.400 48.803 1.00 87.00 215 ASN A C 1
ATOM 1831 O O . ASN A 1 215 ? -9.524 -5.326 49.120 1.00 87.00 215 ASN A O 1
ATOM 1835 N N . SER A 1 216 ? -11.525 -4.597 48.421 1.00 83.31 216 SER A N 1
ATOM 1836 C CA . SER A 1 216 ? -12.146 -5.918 48.335 1.00 83.31 216 SER A CA 1
ATOM 1837 C C . SER A 1 216 ? -11.897 -6.633 47.005 1.00 83.31 216 SER A C 1
ATOM 1839 O O . SER A 1 216 ? -12.415 -7.741 46.832 1.00 83.31 216 SER A O 1
ATOM 1841 N N . ASN A 1 217 ? -11.118 -6.031 46.095 1.00 82.75 217 ASN A N 1
ATOM 1842 C CA . ASN A 1 217 ? -10.828 -6.505 44.737 1.00 82.75 217 ASN A CA 1
ATOM 1843 C C . ASN A 1 217 ? -12.074 -6.721 43.856 1.00 82.75 217 ASN A C 1
ATOM 1845 O O . ASN A 1 217 ? -12.051 -7.546 42.947 1.00 82.75 217 ASN A O 1
ATOM 1849 N N . ILE A 1 218 ? -13.163 -5.985 44.109 1.00 82.75 218 ILE A N 1
ATOM 1850 C CA . ILE A 1 218 ? -14.334 -5.971 43.214 1.00 82.75 218 ILE A CA 1
ATOM 1851 C C . ILE A 1 218 ? -14.083 -5.065 42.007 1.00 82.75 218 ILE A C 1
ATOM 1853 O O . ILE A 1 218 ? -14.494 -5.385 40.896 1.00 82.75 218 ILE A O 1
ATOM 1857 N N . ILE A 1 219 ? -13.386 -3.946 42.224 1.00 81.81 219 ILE A N 1
ATOM 1858 C CA . ILE A 1 219 ? -12.907 -3.050 41.168 1.00 81.81 219 ILE A CA 1
ATOM 1859 C C . ILE A 1 219 ? -11.378 -3.095 41.175 1.00 81.81 219 ILE A C 1
ATOM 1861 O O . ILE A 1 219 ? -10.755 -2.964 42.228 1.00 81.81 219 ILE A O 1
ATOM 1865 N N . THR A 1 220 ? -10.768 -3.257 40.003 1.00 84.06 220 THR A N 1
ATOM 1866 C CA . THR A 1 220 ? -9.308 -3.299 39.819 1.00 84.06 220 THR A CA 1
ATOM 1867 C C . THR A 1 220 ? -8.855 -2.239 38.818 1.00 84.06 220 THR A C 1
ATOM 1869 O O . THR A 1 220 ? -9.604 -1.889 37.911 1.00 84.06 220 THR A O 1
ATOM 1872 N N . GLY A 1 221 ? -7.621 -1.747 38.951 1.00 84.94 221 GLY A N 1
ATOM 1873 C CA . GLY A 1 221 ? -7.033 -0.764 38.033 1.00 84.94 221 GLY A CA 1
ATOM 1874 C C . GLY A 1 221 ? -6.285 0.360 38.751 1.00 84.94 221 GLY A C 1
ATOM 1875 O O . GLY A 1 221 ? -6.095 0.329 39.969 1.00 84.94 221 GLY A O 1
ATOM 1876 N N . ASN A 1 222 ? -5.852 1.371 37.993 1.00 86.06 222 ASN A N 1
ATOM 1877 C CA . ASN A 1 222 ? -5.146 2.527 38.543 1.00 86.06 222 ASN A CA 1
ATOM 1878 C C . ASN A 1 222 ? -6.120 3.472 39.269 1.00 86.06 222 ASN A C 1
ATOM 1880 O O . ASN A 1 222 ? -6.929 4.161 38.644 1.00 86.06 222 ASN A O 1
ATOM 1884 N N . LYS A 1 223 ? -6.006 3.552 40.603 1.00 84.19 223 LYS A N 1
ATOM 1885 C CA . LYS A 1 223 ? -6.836 4.431 41.448 1.00 84.19 223 LYS A CA 1
ATOM 1886 C C . LYS A 1 223 ? -6.748 5.911 41.042 1.00 84.19 223 LYS A C 1
ATOM 1888 O O . LYS A 1 223 ? -7.715 6.643 41.228 1.00 84.19 223 LYS A O 1
ATOM 1893 N N . THR A 1 224 ? -5.622 6.364 40.487 1.00 83.38 224 THR A N 1
ATOM 1894 C CA . THR A 1 224 ? -5.437 7.763 40.059 1.00 83.38 224 THR A CA 1
ATOM 1895 C C . THR A 1 224 ? -6.264 8.089 38.820 1.00 83.38 224 THR A C 1
ATOM 1897 O O . THR A 1 224 ? -6.935 9.120 38.791 1.00 83.38 224 THR A O 1
ATOM 1900 N N . ASP A 1 225 ? -6.267 7.195 37.832 1.00 83.44 225 ASP A N 1
ATOM 1901 C CA . ASP A 1 225 ? -7.049 7.365 36.603 1.00 83.44 225 ASP A CA 1
ATOM 1902 C C . ASP A 1 225 ? -8.546 7.305 36.912 1.00 83.44 225 ASP A C 1
ATOM 1904 O O . ASP A 1 225 ? -9.332 8.109 36.414 1.00 83.44 225 ASP A O 1
ATOM 1908 N N . PHE A 1 226 ? -8.926 6.427 37.842 1.00 86.81 226 PHE A N 1
ATOM 1909 C CA . PHE A 1 226 ? -10.290 6.334 38.343 1.00 86.81 226 PHE A CA 1
ATOM 1910 C C . PHE A 1 226 ? -10.758 7.609 39.064 1.00 86.81 226 PHE A C 1
ATOM 1912 O O . PHE A 1 226 ? -11.876 8.070 38.837 1.00 86.81 226 PHE A O 1
ATOM 1919 N N . ILE A 1 227 ? -9.901 8.221 39.894 1.00 86.38 227 ILE A N 1
ATOM 1920 C CA . ILE A 1 227 ? -10.189 9.519 40.527 1.00 86.38 227 ILE A CA 1
ATOM 1921 C C . ILE A 1 227 ? -10.467 10.584 39.461 1.00 86.38 227 ILE A C 1
ATOM 1923 O O . ILE A 1 227 ? -11.433 11.330 39.602 1.00 86.38 227 ILE A O 1
ATOM 1927 N N . ASN A 1 228 ? -9.651 10.640 38.402 1.00 84.19 228 ASN A N 1
ATOM 1928 C CA . ASN A 1 228 ? -9.835 11.600 37.311 1.00 84.19 228 ASN A CA 1
ATOM 1929 C C . ASN A 1 228 ? -11.173 11.373 36.593 1.00 84.19 228 ASN A C 1
ATOM 1931 O O . ASN A 1 228 ? -11.950 12.313 36.437 1.00 84.19 228 ASN A O 1
ATOM 1935 N N . PHE A 1 229 ? -11.482 10.120 36.249 1.00 86.12 229 PHE A N 1
ATOM 1936 C CA . PHE A 1 229 ? -12.746 9.749 35.613 1.00 86.12 229 PHE A CA 1
ATOM 1937 C C . PHE A 1 229 ? -13.960 10.162 36.452 1.00 86.12 229 PHE A C 1
ATOM 1939 O O . PHE A 1 229 ? -14.884 10.800 35.954 1.00 86.12 229 PHE A O 1
ATOM 1946 N N . ILE A 1 230 ? -13.942 9.862 37.750 1.00 86.44 230 ILE A N 1
ATOM 1947 C CA . ILE A 1 230 ? -15.021 10.236 38.663 1.00 86.44 230 ILE A CA 1
ATOM 1948 C C . ILE A 1 230 ? -15.228 11.752 38.701 1.00 86.44 230 ILE A C 1
ATOM 1950 O O . ILE A 1 230 ? -16.369 12.211 38.660 1.00 86.44 230 ILE A O 1
ATOM 1954 N N . THR A 1 231 ? -14.141 12.527 38.779 1.00 83.50 231 THR A N 1
ATOM 1955 C CA . THR A 1 231 ? -14.233 13.993 38.815 1.00 83.50 231 THR A CA 1
ATOM 1956 C C . THR A 1 231 ? -14.745 14.598 37.513 1.00 83.50 231 THR A C 1
ATOM 1958 O O . THR A 1 231 ? -15.267 15.706 37.536 1.00 83.50 231 THR A O 1
ATOM 1961 N N . GLU A 1 232 ? -14.624 13.883 36.393 1.00 81.62 232 GLU A N 1
ATOM 1962 C CA . GLU A 1 232 ? -15.178 14.299 35.101 1.00 81.62 232 GLU A CA 1
ATOM 1963 C C . GLU A 1 232 ? -16.670 13.960 34.954 1.00 81.62 232 GLU A C 1
ATOM 1965 O O . GLU A 1 232 ? -17.377 14.624 34.199 1.00 81.62 232 GLU A O 1
ATOM 1970 N N . VAL A 1 233 ? -17.153 12.923 35.645 1.00 84.25 233 VAL A N 1
ATOM 1971 C CA . VAL A 1 233 ? -18.486 12.335 35.418 1.00 84.25 233 VAL A CA 1
ATOM 1972 C C . VAL A 1 233 ? -19.516 12.741 36.478 1.00 84.25 233 VAL A C 1
ATOM 1974 O O . VAL A 1 233 ? -20.715 12.753 36.188 1.00 84.25 233 VAL A O 1
ATOM 1977 N N . PHE A 1 234 ? -19.077 13.097 37.688 1.00 83.31 234 PHE A N 1
ATOM 1978 C CA . PHE A 1 234 ? -19.956 13.471 38.798 1.00 83.31 234 PHE A CA 1
ATOM 1979 C C . PHE A 1 234 ? -19.831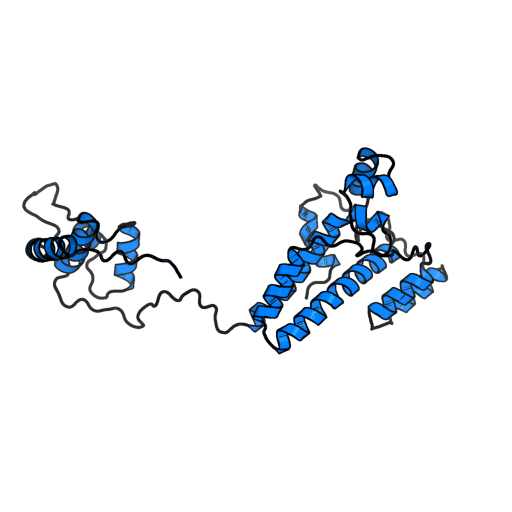 14.949 39.182 1.00 83.31 234 PHE A C 1
ATOM 1981 O O . PHE A 1 234 ? -18.736 15.490 39.306 1.00 83.31 234 PHE A O 1
ATOM 1988 N N . GLU A 1 235 ? -20.967 15.578 39.470 1.00 79.50 235 GLU A N 1
ATOM 1989 C CA . GLU A 1 235 ? -21.055 16.881 40.129 1.00 79.50 235 GLU A CA 1
ATOM 1990 C C . GLU A 1 235 ? -21.136 16.716 41.654 1.00 79.50 235 GLU A C 1
ATOM 1992 O O . GLU A 1 235 ? -21.705 15.756 42.179 1.00 79.50 235 GLU A O 1
ATOM 1997 N N . GLY A 1 236 ? -20.568 17.677 42.390 1.00 71.50 236 GLY A N 1
ATOM 1998 C CA . GLY A 1 236 ? -20.633 17.699 43.856 1.00 71.50 236 GLY A CA 1
ATOM 1999 C C . GLY A 1 236 ? -19.623 16.794 44.571 1.00 71.50 236 GLY A C 1
ATOM 2000 O O . GLY A 1 236 ? -19.642 16.722 45.802 1.00 71.50 236 GLY A O 1
ATOM 2001 N N . VAL A 1 237 ? -18.700 16.163 43.841 1.00 80.81 237 VAL A N 1
ATOM 2002 C CA . VAL A 1 237 ? -17.593 15.385 44.418 1.00 80.81 237 VAL A CA 1
ATOM 2003 C C . VAL A 1 237 ? -16.685 16.227 45.334 1.00 80.81 237 VAL A C 1
ATOM 2005 O O . VAL A 1 237 ? -16.569 17.445 45.161 1.00 80.81 237 VAL A O 1
ATOM 2008 N N . PRO A 1 238 ? -16.049 15.611 46.353 1.00 80.00 238 PRO A N 1
ATOM 2009 C CA . PRO A 1 238 ? -15.045 16.292 47.165 1.00 80.00 238 PRO A CA 1
ATOM 2010 C C . PRO A 1 238 ? -13.840 16.753 46.337 1.00 80.00 238 PRO A C 1
ATOM 2012 O O . PRO A 1 238 ? -13.563 16.218 45.264 1.00 80.00 238 PRO A O 1
ATOM 2015 N N . ALA A 1 239 ? -13.073 17.704 46.883 1.00 82.44 239 ALA A N 1
ATOM 2016 C CA . ALA A 1 239 ? -11.798 18.115 46.303 1.00 82.44 239 ALA A CA 1
ATOM 2017 C C . ALA A 1 239 ? -10.885 16.899 46.070 1.00 82.44 239 ALA A C 1
ATOM 2019 O O . ALA A 1 239 ? -10.877 15.957 46.865 1.00 82.44 239 ALA A O 1
ATOM 2020 N N . LYS A 1 240 ? -10.091 16.925 44.994 1.00 83.50 240 LYS A N 1
ATOM 2021 C CA . LYS A 1 240 ? -9.288 15.778 44.532 1.00 83.50 240 LYS A CA 1
ATOM 2022 C C . LYS A 1 240 ? -8.380 15.185 45.618 1.00 83.50 240 LYS A C 1
ATOM 2024 O O . LYS A 1 240 ? -8.231 13.968 45.693 1.00 83.50 240 LYS A O 1
ATOM 2029 N N . SER A 1 241 ? -7.806 16.027 46.479 1.00 81.38 241 SER A N 1
ATOM 2030 C CA . SER A 1 241 ? -6.994 15.610 47.632 1.00 81.38 241 SER A CA 1
ATOM 2031 C C . SER A 1 241 ? -7.810 14.823 48.662 1.00 81.38 241 SER A C 1
ATOM 2033 O O . SER A 1 241 ? -7.391 13.746 49.084 1.00 81.38 241 SER A O 1
ATOM 2035 N N . THR A 1 242 ? -9.000 15.311 49.010 1.00 81.75 242 THR A N 1
ATOM 2036 C CA . THR A 1 242 ? -9.945 14.640 49.909 1.00 81.75 242 THR A CA 1
ATOM 2037 C C . THR A 1 242 ? -10.469 13.346 49.291 1.00 81.75 242 THR A C 1
ATOM 2039 O O . THR A 1 242 ? -10.427 12.307 49.931 1.00 81.75 242 THR A O 1
ATOM 2042 N N . LEU A 1 243 ? -10.880 13.360 48.019 1.00 84.75 243 LEU A N 1
ATOM 2043 C CA . LEU A 1 243 ? -11.360 12.169 47.310 1.00 84.75 243 LEU A CA 1
ATOM 2044 C C . LEU A 1 243 ? -10.291 11.067 47.249 1.00 84.75 243 LEU A C 1
ATOM 2046 O O . LEU A 1 243 ? -10.601 9.893 47.448 1.00 84.75 243 LEU A O 1
ATOM 2050 N N . LYS A 1 244 ? -9.024 11.448 47.048 1.00 86.06 244 LYS A N 1
ATOM 2051 C CA . LYS A 1 244 ? -7.886 10.531 47.159 1.00 86.06 244 LYS A CA 1
ATOM 2052 C C . LYS A 1 244 ? -7.780 9.959 48.575 1.00 86.06 244 LYS A C 1
ATOM 2054 O O . LYS A 1 244 ? -7.661 8.751 48.717 1.00 86.06 244 LYS A O 1
ATOM 2059 N N . GLY A 1 245 ? -7.870 10.782 49.619 1.00 82.12 245 GLY A N 1
ATOM 2060 C CA . GLY A 1 245 ? -7.912 10.298 51.006 1.00 82.12 245 GLY A CA 1
ATOM 2061 C C . GLY A 1 245 ? -9.013 9.256 51.237 1.00 82.12 245 GLY A C 1
ATOM 2062 O O . GLY A 1 245 ? -8.737 8.175 51.757 1.00 82.12 245 GLY A O 1
ATOM 2063 N N . ASN A 1 246 ? -10.218 9.537 50.738 1.00 85.25 246 ASN A N 1
ATOM 2064 C CA . ASN A 1 246 ? -11.386 8.673 50.884 1.00 85.25 246 ASN A CA 1
ATOM 2065 C C . ASN A 1 246 ? -11.238 7.334 50.133 1.00 85.25 246 ASN A C 1
ATOM 2067 O O . ASN A 1 246 ? -11.533 6.290 50.701 1.00 85.25 246 ASN A O 1
ATOM 2071 N N . ILE A 1 247 ? -10.763 7.334 48.879 1.00 86.44 247 ILE A N 1
ATOM 2072 C CA . ILE A 1 247 ? -10.609 6.110 48.056 1.00 86.44 247 ILE A CA 1
ATOM 2073 C C . ILE A 1 247 ? -9.447 5.232 48.541 1.00 86.44 247 ILE A C 1
ATOM 2075 O O . ILE A 1 247 ? -9.457 4.010 48.379 1.00 86.44 247 ILE A O 1
ATOM 2079 N N . TYR A 1 248 ? -8.423 5.837 49.138 1.00 86.19 248 TYR A N 1
ATOM 2080 C CA . TYR A 1 248 ? -7.330 5.093 49.761 1.00 86.19 248 TYR A CA 1
ATOM 2081 C C . TYR A 1 248 ? -7.651 4.662 51.200 1.00 86.19 248 TYR A C 1
ATOM 2083 O O . TYR A 1 248 ? -6.819 3.997 51.805 1.00 86.19 248 TYR A O 1
ATOM 2091 N N . LEU A 1 249 ? -8.834 5.015 51.727 1.00 83.38 249 LEU A N 1
ATOM 2092 C CA . LEU A 1 249 ? -9.251 4.768 53.111 1.00 83.38 249 LEU A CA 1
ATOM 2093 C C . LEU A 1 249 ? -8.190 5.220 54.129 1.00 83.38 249 LEU A C 1
ATOM 2095 O O . LEU A 1 249 ? -7.883 4.513 55.086 1.00 83.38 249 LEU A O 1
ATOM 2099 N N . LYS A 1 250 ? -7.605 6.405 53.907 1.00 83.19 250 LYS A N 1
ATOM 2100 C CA . LYS A 1 250 ? -6.544 6.929 54.773 1.00 83.19 250 LYS A CA 1
ATOM 2101 C C . LYS A 1 250 ? -7.064 7.277 56.170 1.00 83.19 250 LYS A C 1
ATOM 2103 O O . LYS A 1 250 ? -8.143 7.855 56.327 1.00 83.19 250 LYS A O 1
ATOM 2108 N N . THR A 1 251 ? -6.246 6.990 57.170 1.00 78.12 251 THR A N 1
ATOM 2109 C CA . THR A 1 251 ? -6.305 7.581 58.511 1.00 78.12 251 THR A CA 1
ATOM 2110 C C . THR A 1 251 ? -5.331 8.756 58.581 1.00 78.12 251 THR A C 1
ATOM 2112 O O . THR A 1 251 ? -4.391 8.815 57.790 1.00 78.12 251 THR A O 1
ATOM 2115 N N . ASP A 1 252 ? -5.595 9.735 59.443 1.00 72.19 252 ASP A N 1
ATOM 2116 C CA . ASP A 1 252 ? -4.659 10.835 59.690 1.00 72.19 252 ASP A CA 1
ATOM 2117 C C . ASP A 1 252 ? -3.422 10.305 60.420 1.00 72.19 252 ASP A C 1
ATOM 2119 O O . ASP A 1 252 ? -3.557 9.655 61.457 1.00 72.19 252 ASP A O 1
ATOM 2123 N N . ASP A 1 253 ? -2.235 10.565 59.870 1.00 59.41 253 ASP A N 1
ATOM 2124 C CA . ASP A 1 253 ? -0.965 10.056 60.402 1.00 59.41 253 ASP A CA 1
ATOM 2125 C C . ASP A 1 253 ? -0.639 10.686 61.774 1.00 59.41 253 ASP A C 1
ATOM 2127 O O . ASP A 1 253 ? 0.075 10.093 62.578 1.00 59.41 253 ASP A O 1
ATOM 2131 N N . GLU A 1 254 ? -1.198 11.866 62.073 1.00 59.16 254 GLU A N 1
ATOM 2132 C CA . GLU A 1 254 ? -0.999 12.579 63.345 1.00 59.16 254 GLU A CA 1
ATOM 2133 C C . GLU A 1 254 ? -2.113 12.313 64.374 1.00 59.16 254 GLU A C 1
ATOM 2135 O O . GLU A 1 254 ? -1.977 12.660 65.548 1.00 59.16 254 GLU A O 1
ATOM 2140 N N . ASN A 1 255 ? -3.239 11.724 63.957 1.00 61.38 255 ASN A N 1
ATOM 2141 C CA . ASN A 1 255 ? -4.387 11.495 64.832 1.00 61.38 255 ASN A CA 1
ATOM 2142 C C . ASN A 1 255 ? -5.211 10.295 64.340 1.00 61.38 255 ASN A C 1
ATOM 2144 O O . ASN A 1 255 ? -6.149 10.456 63.560 1.00 61.38 255 ASN A O 1
ATOM 2148 N N . GLU A 1 256 ? -4.890 9.091 64.826 1.00 59.12 256 GLU A N 1
ATOM 2149 C CA . GLU A 1 256 ? -5.491 7.819 64.378 1.00 59.12 256 GLU A CA 1
ATOM 2150 C C . GLU A 1 256 ? -7.032 7.792 64.443 1.00 59.12 256 GLU A C 1
ATOM 2152 O O . GLU A 1 256 ? -7.691 7.083 63.678 1.00 59.12 256 GLU A O 1
ATOM 2157 N N . ASN A 1 257 ? -7.633 8.612 65.312 1.00 59.78 257 ASN A N 1
ATOM 2158 C CA . ASN A 1 257 ? -9.086 8.735 65.441 1.00 59.78 257 ASN A CA 1
ATOM 2159 C C . ASN A 1 257 ? -9.744 9.537 64.307 1.00 59.78 257 ASN A C 1
ATOM 2161 O O . ASN A 1 257 ? -10.964 9.471 64.128 1.00 59.78 257 ASN A O 1
ATOM 2165 N N . LYS A 1 258 ? -8.972 10.291 63.520 1.00 68.88 258 LYS A N 1
ATOM 2166 C CA . LYS A 1 258 ? -9.482 11.092 62.411 1.00 68.88 258 LYS A CA 1
ATOM 2167 C C . LYS A 1 258 ? -9.375 10.302 61.110 1.00 68.88 258 LYS A C 1
ATOM 2169 O O . LYS A 1 258 ? -8.318 10.160 60.500 1.00 68.88 258 LYS A O 1
ATOM 2174 N N . LYS A 1 259 ? -10.516 9.772 60.678 1.00 74.75 259 LYS A N 1
ATOM 2175 C CA . LYS A 1 259 ? -10.644 8.977 59.454 1.00 74.75 259 LYS A CA 1
ATOM 2176 C C . LYS A 1 259 ? -11.038 9.877 58.286 1.00 74.75 259 LYS A C 1
ATOM 2178 O O . LYS A 1 259 ? -11.989 10.647 58.393 1.00 74.75 259 LYS A O 1
ATOM 2183 N N . TYR A 1 260 ? -10.365 9.731 57.144 1.00 78.88 260 TYR A N 1
ATOM 2184 C CA . TYR A 1 260 ? -10.758 10.381 55.887 1.00 78.88 260 TYR A CA 1
ATOM 2185 C C . TYR A 1 260 ? -11.816 9.558 55.134 1.00 78.88 260 TYR A C 1
ATOM 2187 O O . TYR A 1 260 ? -11.918 9.625 53.920 1.00 78.88 260 TYR A O 1
ATOM 2195 N N . TYR A 1 261 ? -12.592 8.721 55.820 1.00 79.69 261 TYR A N 1
ATOM 2196 C CA . TYR A 1 261 ? -13.610 7.876 55.205 1.00 79.69 261 TYR A CA 1
ATOM 2197 C C . TYR A 1 261 ? -14.794 7.677 56.156 1.00 79.69 261 TYR A C 1
ATOM 2199 O O . TYR A 1 261 ? -14.665 7.805 57.373 1.00 79.69 261 TYR A O 1
ATOM 2207 N N . CYS A 1 262 ? -15.967 7.380 55.598 1.00 84.06 262 CYS A N 1
ATOM 2208 C CA . CYS A 1 262 ? -17.196 7.193 56.363 1.00 84.06 262 CYS A CA 1
ATOM 2209 C C . CYS A 1 262 ? -17.307 5.748 56.875 1.00 84.06 262 CYS A C 1
ATOM 2211 O O . CYS A 1 262 ? -17.602 4.845 56.096 1.00 84.06 262 CYS A O 1
ATOM 2213 N N . THR A 1 263 ? -17.112 5.522 58.177 1.00 82.50 263 THR A N 1
ATOM 2214 C CA . THR A 1 263 ? -17.157 4.176 58.789 1.00 82.50 263 THR A CA 1
ATOM 2215 C C . THR A 1 263 ? -18.486 3.464 58.559 1.00 82.50 263 THR A C 1
ATOM 2217 O O . THR A 1 263 ? -18.478 2.337 58.092 1.00 82.50 263 THR A O 1
ATOM 2220 N N . GLY A 1 264 ? -19.620 4.154 58.718 1.00 81.31 264 GLY A N 1
ATOM 2221 C CA . GLY A 1 264 ? -20.932 3.551 58.448 1.00 81.31 264 GLY A CA 1
ATOM 2222 C C . GLY A 1 264 ? -21.121 3.101 56.992 1.00 81.31 264 GLY A C 1
ATOM 2223 O O . GLY A 1 264 ? -21.873 2.173 56.729 1.00 81.31 264 GLY A O 1
ATOM 2224 N N . THR A 1 265 ? -20.415 3.715 56.030 1.00 82.56 265 THR A N 1
ATOM 2225 C CA . THR A 1 265 ? -20.404 3.236 54.633 1.00 82.56 265 THR A CA 1
ATOM 2226 C C . THR A 1 265 ? -19.544 1.982 54.474 1.00 82.56 265 THR A C 1
ATOM 2228 O O . THR A 1 265 ? -19.894 1.114 53.683 1.00 82.56 265 THR A O 1
ATOM 2231 N N . VAL A 1 266 ? -18.438 1.872 55.219 1.00 83.38 266 VAL A N 1
ATOM 2232 C CA . VAL A 1 266 ? -17.597 0.664 55.238 1.00 83.38 266 VAL A CA 1
ATOM 2233 C C . VAL A 1 266 ? -18.375 -0.517 55.802 1.00 83.38 266 VAL A C 1
ATOM 2235 O O . VAL A 1 266 ? -18.401 -1.566 55.163 1.00 83.38 266 VAL A O 1
ATOM 2238 N N . ASP A 1 267 ? -19.044 -0.326 56.937 1.00 84.31 267 ASP A N 1
ATOM 2239 C CA . ASP A 1 267 ? -19.794 -1.386 57.617 1.00 84.31 267 ASP A CA 1
ATOM 2240 C C . ASP A 1 267 ? -20.908 -1.928 56.702 1.00 84.31 267 ASP A C 1
ATOM 2242 O O . ASP A 1 267 ? -20.933 -3.115 56.391 1.00 84.31 267 ASP A O 1
ATOM 2246 N N . LEU A 1 268 ? -21.734 -1.038 56.133 1.00 83.69 268 LEU A N 1
ATOM 2247 C CA . LEU A 1 268 ? -22.812 -1.415 55.204 1.00 83.69 268 LEU A CA 1
ATOM 2248 C C . LEU A 1 268 ? -22.316 -2.146 53.946 1.00 83.69 268 LEU A C 1
ATOM 2250 O O . LEU A 1 268 ? -22.991 -3.040 53.435 1.00 83.69 268 LEU A O 1
ATOM 2254 N N . LEU A 1 269 ? -21.164 -1.746 53.400 1.00 84.81 269 LEU A N 1
ATOM 2255 C CA . LEU A 1 269 ? -20.620 -2.371 52.193 1.00 84.81 269 LEU A CA 1
ATOM 2256 C C . LEU A 1 269 ? -19.951 -3.705 52.473 1.00 84.81 269 LEU A C 1
ATOM 2258 O O . LEU A 1 269 ? -19.935 -4.548 51.583 1.00 84.81 269 LEU A O 1
ATOM 2262 N N . THR A 1 270 ? -19.389 -3.896 53.662 1.00 81.31 270 THR A N 1
ATOM 2263 C CA . THR A 1 270 ? -18.702 -5.141 54.016 1.00 81.31 270 THR A CA 1
ATOM 2264 C C . THR A 1 270 ? -19.693 -6.302 54.008 1.00 81.31 270 THR A C 1
ATOM 2266 O O . THR A 1 270 ? -19.463 -7.276 53.292 1.00 81.31 270 THR A O 1
ATOM 2269 N N . ASP A 1 271 ? -20.856 -6.131 54.642 1.00 78.50 271 ASP A N 1
ATOM 2270 C CA . ASP A 1 271 ? -21.938 -7.125 54.646 1.00 78.50 271 ASP A CA 1
ATOM 2271 C C . ASP A 1 271 ? -22.424 -7.449 53.222 1.00 78.50 271 ASP A C 1
ATOM 2273 O O . ASP A 1 271 ? -22.612 -8.606 52.832 1.00 78.50 271 ASP A O 1
ATOM 2277 N N . TRP A 1 272 ? -22.584 -6.415 52.393 1.00 81.12 272 TRP A N 1
ATOM 2278 C CA . TRP A 1 272 ? -23.007 -6.582 51.004 1.00 81.12 272 TRP A CA 1
ATOM 2279 C C . TRP A 1 272 ? -21.950 -7.294 50.147 1.00 81.12 272 TRP A C 1
ATOM 2281 O O . TRP A 1 272 ? -22.276 -8.082 49.258 1.00 81.12 272 TRP A O 1
ATOM 2291 N N . LEU A 1 273 ? -20.670 -7.052 50.416 1.00 82.69 273 LEU A N 1
ATOM 2292 C CA . LEU A 1 273 ? -19.559 -7.679 49.706 1.00 82.69 273 LEU A CA 1
ATOM 2293 C C . LEU A 1 273 ? -19.365 -9.141 50.092 1.00 82.69 273 LEU A C 1
ATOM 2295 O O . LEU A 1 273 ? -19.042 -9.954 49.222 1.00 82.69 273 LEU A O 1
ATOM 2299 N N . GLU A 1 274 ? -19.586 -9.489 51.357 1.00 80.31 274 GLU A N 1
ATOM 2300 C CA . GLU A 1 274 ? -19.642 -10.881 51.804 1.00 80.31 274 GLU A CA 1
ATOM 2301 C C . GLU A 1 274 ? -20.775 -11.640 51.103 1.00 80.31 274 GLU A C 1
ATOM 2303 O O . GLU A 1 274 ? -20.566 -12.750 50.599 1.00 80.31 274 GLU A O 1
ATOM 2308 N N . PHE A 1 275 ? -21.945 -11.013 50.953 1.00 79.06 275 PHE A N 1
ATOM 2309 C CA . PHE A 1 275 ? -23.045 -11.564 50.160 1.00 79.06 275 PHE A CA 1
ATOM 2310 C C . PHE A 1 275 ? -22.663 -11.767 48.679 1.00 79.06 275 PHE A C 1
ATOM 2312 O O . PHE A 1 275 ? -22.854 -12.848 48.115 1.00 79.06 275 PHE A O 1
ATOM 2319 N N . LEU A 1 276 ? -22.058 -10.765 48.034 1.00 73.19 276 LEU A N 1
ATOM 2320 C CA . LEU A 1 276 ? -21.644 -10.882 46.631 1.00 73.19 276 LEU A CA 1
ATOM 2321 C C . LEU A 1 276 ? -20.594 -11.975 46.402 1.00 73.19 276 LEU A C 1
ATOM 2323 O O . LEU A 1 276 ? -20.643 -12.667 45.387 1.00 73.19 276 LEU A O 1
ATOM 2327 N N . LYS A 1 277 ? -19.650 -12.145 47.332 1.00 74.62 277 LYS A N 1
ATOM 2328 C CA . LYS A 1 277 ? -18.600 -13.172 47.237 1.00 74.62 277 LYS A CA 1
ATOM 2329 C C . LYS A 1 277 ? -19.097 -14.580 47.565 1.00 74.62 277 LYS A C 1
ATOM 2331 O O 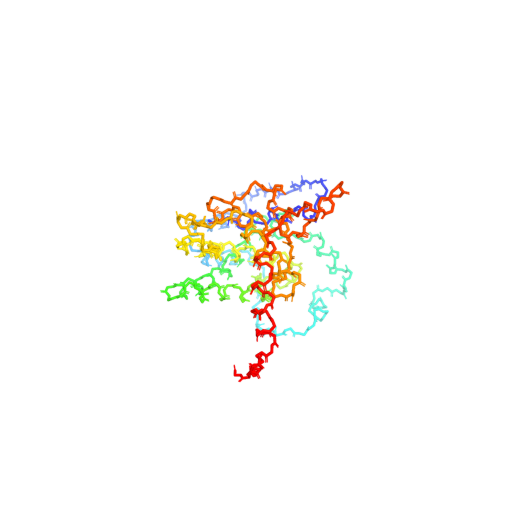. LYS A 1 277 ? -18.507 -15.544 47.086 1.00 74.62 277 LYS A O 1
ATOM 2336 N N . SER A 1 278 ? -20.159 -14.708 48.359 1.00 74.81 278 SER A N 1
ATOM 2337 C CA . SER A 1 278 ? -20.789 -15.996 48.689 1.00 74.81 278 SER A CA 1
ATOM 2338 C C . SER A 1 278 ? -21.794 -16.472 47.633 1.00 74.81 278 SER A C 1
ATOM 2340 O O . SER A 1 278 ? -22.186 -17.639 47.640 1.00 74.81 278 SER A O 1
ATOM 2342 N N . THR A 1 279 ? -22.168 -15.612 46.681 1.00 64.62 279 THR A N 1
ATOM 2343 C CA . THR A 1 279 ? -23.038 -15.987 45.561 1.00 64.62 279 THR A CA 1
ATOM 2344 C C . THR A 1 279 ? -22.235 -16.782 44.512 1.00 64.62 279 THR A C 1
ATOM 2346 O O . THR A 1 279 ? -21.246 -16.264 43.985 1.00 64.62 279 THR A O 1
ATOM 2349 N N . PRO A 1 280 ? -22.609 -18.034 44.172 1.00 54.94 280 PRO A N 1
ATOM 2350 C CA . PRO A 1 280 ? -21.842 -18.858 43.240 1.00 54.94 280 PRO A CA 1
ATOM 2351 C C . PRO A 1 280 ? -21.799 -18.235 41.839 1.00 54.94 280 PRO A C 1
ATOM 2353 O O . PRO A 1 280 ? -22.828 -17.946 41.228 1.00 54.94 280 PRO A O 1
ATOM 2356 N N . GLN A 1 281 ? -20.590 -18.055 41.301 1.00 58.12 281 GLN A N 1
ATOM 2357 C CA . GLN A 1 281 ? -20.402 -17.617 39.920 1.00 58.12 281 GLN A CA 1
ATOM 2358 C C . GLN A 1 281 ? -20.803 -18.749 38.966 1.00 58.12 281 GLN A C 1
ATOM 2360 O O . GLN A 1 281 ? -20.080 -19.738 38.834 1.00 58.12 281 GLN A O 1
ATOM 2365 N N . ASN A 1 282 ? -21.924 -18.594 38.255 1.00 43.16 282 ASN A N 1
ATOM 2366 C CA . ASN A 1 282 ? -22.227 -19.415 37.083 1.00 43.16 282 ASN A CA 1
ATOM 2367 C C . ASN A 1 282 ? -21.167 -19.144 36.006 1.00 43.16 282 ASN A C 1
ATOM 2369 O O . ASN A 1 282 ? -21.302 -18.239 35.182 1.00 43.16 282 ASN A O 1
ATOM 2373 N N . LYS A 1 283 ? -20.095 -19.940 36.005 1.00 43.97 283 LYS A N 1
ATOM 2374 C CA . LYS A 1 283 ? -19.206 -20.078 34.851 1.00 43.97 283 LYS A CA 1
ATOM 2375 C C . LYS A 1 283 ? -19.958 -20.841 33.763 1.00 43.97 283 LYS A C 1
ATOM 2377 O O . LYS A 1 283 ? -19.777 -22.045 33.611 1.00 43.97 283 LYS A O 1
ATOM 2382 N N . ASN A 1 284 ? -20.802 -20.145 33.005 1.00 38.94 284 ASN A N 1
ATOM 2383 C CA . ASN A 1 284 ? -21.249 -20.671 31.724 1.00 38.94 284 ASN A CA 1
ATOM 2384 C C . ASN A 1 284 ? -20.154 -20.436 30.688 1.00 38.94 284 ASN A C 1
ATOM 2386 O O . ASN A 1 284 ? -19.790 -19.311 30.356 1.00 38.94 284 ASN A O 1
ATOM 2390 N N . ASN A 1 285 ? -19.616 -21.571 30.253 1.00 38.31 285 ASN A N 1
ATOM 2391 C CA . ASN A 1 285 ? -18.604 -21.739 29.235 1.00 38.31 285 ASN A CA 1
ATOM 2392 C C . ASN A 1 285 ? -18.961 -21.001 27.943 1.00 38.31 285 ASN A C 1
ATOM 2394 O O . ASN A 1 285 ? -20.006 -21.235 27.339 1.00 38.31 285 ASN A O 1
ATOM 2398 N N . SER A 1 286 ? -18.009 -20.204 27.475 1.00 36.44 286 SER A N 1
ATOM 2399 C CA . SER A 1 286 ? -17.828 -19.884 26.070 1.00 36.44 286 SER A CA 1
ATOM 2400 C C . SER A 1 286 ? -17.487 -21.160 25.289 1.00 36.44 286 SER A C 1
ATOM 2402 O O . SER A 1 286 ? -16.356 -21.640 25.321 1.00 36.44 286 SER A O 1
ATOM 2404 N N . LYS A 1 287 ? -18.471 -21.707 24.572 1.00 36.50 287 LYS A N 1
ATOM 2405 C CA . LYS A 1 287 ? -18.280 -22.410 23.294 1.00 36.50 287 LYS A CA 1
ATOM 2406 C C . LYS A 1 287 ? -19.516 -22.177 22.423 1.00 36.50 287 LYS A C 1
ATOM 2408 O O . LYS A 1 287 ? -20.615 -22.565 22.810 1.00 36.50 287 LYS A O 1
ATOM 2413 N N . GLY A 1 288 ? -19.289 -21.553 21.273 1.00 33.34 288 GLY A N 1
ATOM 2414 C CA . GLY A 1 288 ? -20.241 -21.246 20.211 1.00 33.34 288 GLY A CA 1
ATOM 2415 C C . GLY A 1 288 ? -19.515 -20.433 19.162 1.00 33.34 288 GLY A C 1
ATOM 2416 O O . GLY A 1 288 ? -19.417 -19.211 19.386 1.00 33.34 288 GLY A O 1
#

Secondary structure (DSSP, 8-state):
---HHHHHHHTGGGT-SS----------TT-HHHHHHHHGGG--SHHHHHHHHHHHH--------------HHHHHTTT-SSHHHHHHHHHH--SSSSS-HHHHHHHHHHHHHHHHHHHHHHHHHHTT-HHHHHHHHHHHHTS---S-SSSHHHHHHHHHHHHHHHHHHHHHHHHHHHHHT-S----------SSPEE--S-HHHHHHHHHHHHHTTSS-S-HHHHHHHHHHHEESPPPHHHHHHHHTTPEETTEEEEESS-HHHHHHHHHHHHHHHHS---------

Mean predicted aligned error: 18.56 Å

Foldseek 3Di:
DDALVVLLVVVCVVPDDDDDDQPDPDPPVPDPLSVQLVVLVVVPDLVVSLVSLCVSVDDDQPPDDDDDDDDLQVLCVVPDVHVVRLVVVLSVDDQAGSDDNSSNVNSSSLLVVVLVVLVVVLVVVVVPPLVVSLVSLVVVLPDQDAPSHSDRSSSSSCSVVSSSSSNVVSVVVSVVSVVVVDPPPPPVPPPQPPDAAEDPDDLQLVLQLQLLCVVLVVDDDDPLVVLVVNVRRHDPHDDSVLSVQSSVQDADPVDNVRTSHDVVSNVVVVVVSVVVVPPDDPPDDDDD

Sequence (288 aa):
MKKLKQLYNSNDDFKRKDKYSSISYNMTRFDEAHKELDKTYYIENDVKRLDRMREILNNGITKSGYVPPREDYLEIQKYFDDIIEFNKKKENCRLFYSIWVWESVKRELEIKCYLDVIIQKADRIAEKSIFDAVCYLIDQKYIYHKNVLDQPKDDLLLREEINMLIFDYLQLKINELTQKETPESSTEKIMRPKKPFVWNSSKMSFGTLFGVLFNSNIITGNKTDFINFITEVFEGVPAKSTLKGNIYLKTDDENENKKYYCTGTVDLLTDWLEFLKSTPQNKNNSKG

Radius of gyration: 33.71 Å; Cα contacts (8 Å, |Δi|>4): 221; chains: 1; bounding box: 53×40×101 Å

Nearest PDB structures (foldseek):
  6wr1-assembly2_B  TM=1.607E-01  e=4.892E+00  Homo sapiens
  3zcj-assembly2_B  TM=1.649E-01  e=4.445E+00  Helicobacter pylori 26695

pLDDT: mean 74.4, std 18.08, range [28.72, 96.19]